Protein AF-A0A174CN27-F1 (afdb_monomer)

Radius of gyration: 24.83 Å; Cα contacts (8 Å, |Δi|>4): 325; chains: 1; bounding box: 71×38×61 Å

pLDDT: mean 74.27, std 15.86, range [42.56, 94.44]

Structure (mmCIF, N/CA/C/O backbone):
data_AF-A0A174CN27-F1
#
_entry.id   AF-A0A174CN27-F1
#
loop_
_atom_site.group_PDB
_atom_site.id
_atom_site.type_symbol
_atom_site.label_atom_id
_atom_site.label_alt_id
_atom_site.label_comp_id
_atom_site.label_asym_id
_atom_site.label_entity_id
_atom_site.label_seq_id
_atom_site.pdbx_PDB_ins_code
_atom_site.Cartn_x
_atom_site.Cartn_y
_atom_site.Cartn_z
_atom_site.occupancy
_atom_site.B_iso_or_equiv
_atom_site.auth_seq_id
_atom_site.auth_comp_id
_atom_site.auth_asym_id
_atom_site.auth_atom_id
_atom_site.pdbx_PDB_model_num
ATOM 1 N N . MET A 1 1 ? -42.707 18.813 25.026 1.00 42.56 1 MET A N 1
ATOM 2 C CA . MET A 1 1 ? -42.650 17.541 25.775 1.00 42.56 1 MET A CA 1
ATOM 3 C C . MET A 1 1 ? -41.688 16.622 25.043 1.00 42.56 1 MET A C 1
ATOM 5 O O . MET A 1 1 ? -41.991 16.241 23.921 1.00 42.56 1 MET A O 1
ATOM 9 N N . LEU A 1 2 ? -40.521 16.342 25.626 1.00 47.50 2 LEU A N 1
ATOM 10 C CA . LEU A 1 2 ? -39.618 15.300 25.133 1.00 47.50 2 LEU A CA 1
ATOM 11 C C . LEU A 1 2 ? -39.958 14.030 25.924 1.00 47.50 2 LEU A C 1
ATOM 13 O O . LEU A 1 2 ? -39.766 14.008 27.138 1.00 47.50 2 LEU A O 1
ATOM 17 N N . LEU A 1 3 ? -40.548 13.025 25.275 1.00 43.88 3 LEU A N 1
ATOM 18 C CA . LEU A 1 3 ? -40.867 11.748 25.913 1.00 43.88 3 LEU A CA 1
ATOM 19 C C . LEU A 1 3 ? -39.730 10.769 25.617 1.00 43.88 3 LEU A C 1
ATOM 21 O O . LEU A 1 3 ? -39.683 10.168 24.547 1.00 43.88 3 LEU A O 1
ATOM 25 N N . CYS A 1 4 ? -38.793 10.645 26.553 1.00 50.88 4 CYS A N 1
ATOM 26 C CA . CYS A 1 4 ? -37.708 9.675 26.465 1.00 50.88 4 CYS A CA 1
ATOM 27 C C . CYS A 1 4 ? -38.145 8.376 27.146 1.00 50.88 4 CYS A C 1
ATOM 29 O O . CYS A 1 4 ? -38.341 8.337 28.359 1.00 50.88 4 CYS A O 1
ATOM 31 N N . TYR A 1 5 ? -38.294 7.315 26.361 1.00 45.75 5 TYR A N 1
ATOM 32 C CA . TYR A 1 5 ? -38.517 5.960 26.853 1.00 45.75 5 TYR A CA 1
ATOM 33 C C . TYR A 1 5 ? -37.155 5.283 27.051 1.00 45.75 5 TYR A C 1
ATOM 35 O O . TYR A 1 5 ? -36.390 5.126 26.099 1.00 45.75 5 TYR A O 1
ATOM 43 N N . SER A 1 6 ? -36.834 4.891 28.287 1.00 48.97 6 SER A N 1
ATOM 44 C CA . SER A 1 6 ? -35.788 3.902 28.526 1.00 48.97 6 SER A CA 1
ATOM 45 C C . SER A 1 6 ? -36.385 2.521 28.270 1.00 48.97 6 SER A C 1
ATOM 47 O O . SER A 1 6 ? -37.193 2.002 29.038 1.00 48.97 6 SER A O 1
ATOM 49 N N . ALA A 1 7 ? -35.990 1.906 27.161 1.00 50.19 7 ALA A N 1
ATOM 50 C CA . ALA A 1 7 ? -36.188 0.480 26.979 1.00 50.19 7 ALA A CA 1
ATOM 51 C C . ALA A 1 7 ? -35.340 -0.262 28.018 1.00 50.19 7 ALA A C 1
ATOM 53 O O . ALA A 1 7 ? -34.117 -0.342 27.873 1.00 50.19 7 ALA A O 1
ATOM 54 N N . ALA A 1 8 ?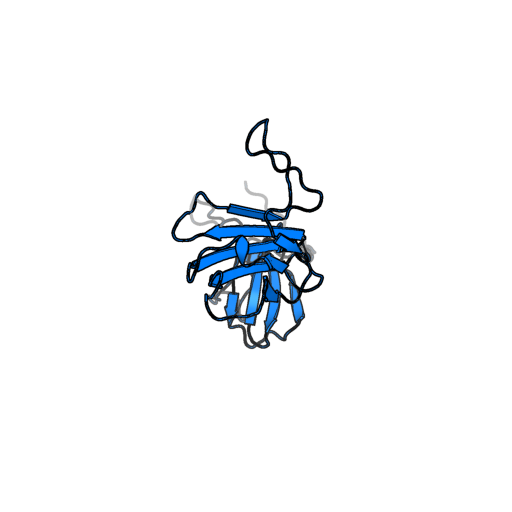 -35.961 -0.822 29.058 1.00 47.31 8 ALA A N 1
ATOM 55 C CA . ALA A 1 8 ? -35.317 -1.858 29.853 1.00 47.31 8 ALA A CA 1
ATOM 56 C C . ALA A 1 8 ? -35.022 -3.042 28.913 1.00 47.31 8 ALA A C 1
ATOM 58 O O . ALA A 1 8 ? -35.931 -3.775 28.537 1.00 47.31 8 ALA A O 1
ATOM 59 N N . GLY A 1 9 ? -33.769 -3.163 28.462 1.00 52.31 9 GLY A N 1
ATOM 60 C CA . GLY A 1 9 ? -33.333 -4.220 27.542 1.00 52.31 9 GLY A CA 1
ATOM 61 C C . GLY A 1 9 ? -32.547 -3.774 26.305 1.00 52.31 9 GLY A C 1
ATOM 62 O O . GLY A 1 9 ? -32.147 -4.634 25.529 1.00 52.31 9 GLY A O 1
ATOM 63 N N . ASN A 1 10 ? -32.265 -2.481 26.100 1.00 51.59 10 ASN A N 1
ATOM 64 C CA . ASN A 1 10 ? -31.472 -2.050 24.938 1.00 51.59 10 ASN A CA 1
ATOM 65 C C . ASN A 1 10 ? -29.950 -2.089 25.189 1.00 51.59 10 ASN A C 1
ATOM 67 O O . ASN A 1 10 ? -29.245 -1.107 24.977 1.00 51.59 10 ASN A O 1
ATOM 71 N N . SER A 1 11 ? -29.437 -3.220 25.677 1.00 49.78 11 SER A N 1
ATOM 72 C CA . SER A 1 11 ? -27.999 -3.475 25.875 1.00 49.78 11 SER A CA 1
ATOM 73 C C . SER A 1 11 ? -27.291 -3.984 24.606 1.00 49.78 11 SER A C 1
ATOM 75 O O . SER A 1 11 ? -26.123 -4.359 24.666 1.00 49.78 11 SER A O 1
ATOM 77 N N . GLY A 1 12 ? -27.988 -4.014 23.462 1.00 49.31 12 GLY A N 1
ATOM 78 C CA . GLY A 1 12 ? -27.525 -4.672 22.234 1.00 49.31 12 GLY A CA 1
ATOM 79 C C . GLY A 1 12 ? -26.946 -3.771 21.136 1.00 49.31 12 GLY A C 1
ATOM 80 O O . GLY A 1 12 ? -26.386 -4.303 20.183 1.00 49.31 12 GLY A O 1
ATOM 81 N N . TYR A 1 13 ? -27.043 -2.439 21.233 1.00 46.59 13 TYR A N 1
ATOM 82 C CA . TYR A 1 13 ? -26.505 -1.535 20.206 1.00 46.59 13 TYR A CA 1
ATOM 83 C C . TYR A 1 13 ? -25.390 -0.665 20.785 1.00 46.59 13 TYR A C 1
ATOM 85 O O . TYR A 1 13 ? -25.601 0.121 21.704 1.00 46.59 13 TYR A O 1
ATOM 93 N N . GLY A 1 14 ? -24.185 -0.843 20.243 1.00 45.03 14 GLY A N 1
ATOM 94 C CA . GLY A 1 14 ? -22.902 -0.374 20.772 1.00 45.03 14 GLY A CA 1
ATOM 95 C C . GLY A 1 14 ? -22.643 1.135 20.795 1.00 45.03 14 GLY A C 1
ATOM 96 O O . GLY A 1 14 ? -21.480 1.516 20.737 1.00 45.03 14 GLY A O 1
ATOM 97 N N . THR A 1 15 ? -23.664 1.986 20.911 1.00 48.84 15 THR A N 1
ATOM 98 C CA . THR A 1 15 ? -23.511 3.411 21.256 1.00 48.84 15 THR A CA 1
ATOM 99 C C . THR A 1 15 ? -24.819 3.963 21.830 1.00 48.84 15 THR A C 1
ATOM 101 O O . THR A 1 15 ? -25.761 4.229 21.086 1.00 48.84 15 THR A O 1
ATOM 104 N N . SER A 1 16 ? -24.867 4.186 23.144 1.00 49.00 16 SER A N 1
ATOM 105 C CA . SER A 1 16 ? -25.891 5.019 23.787 1.00 49.00 16 SER A CA 1
ATOM 106 C C . SER A 1 16 ? -25.393 6.465 23.841 1.00 49.00 16 SER A C 1
ATOM 108 O O . SER A 1 16 ? -24.327 6.717 24.399 1.00 49.00 16 SER A O 1
ATOM 110 N N . THR A 1 17 ? -26.150 7.421 23.297 1.00 48.44 17 THR A N 1
ATOM 111 C CA . THR A 1 17 ? -25.836 8.856 23.415 1.00 48.44 17 THR A CA 1
ATOM 112 C C . THR A 1 17 ? -26.650 9.460 24.553 1.00 48.44 17 THR A C 1
ATOM 114 O O . THR A 1 17 ? -27.879 9.483 24.504 1.00 48.44 17 THR A O 1
ATOM 117 N N . ILE A 1 18 ? -25.969 9.957 25.586 1.00 53.81 18 ILE A N 1
ATOM 118 C CA . ILE A 1 18 ? -26.602 10.700 26.679 1.00 53.81 18 ILE A CA 1
ATOM 119 C C . ILE A 1 18 ? -26.835 12.131 26.193 1.00 53.81 18 ILE A C 1
ATOM 121 O O . ILE A 1 18 ? -25.890 12.851 25.877 1.00 53.81 18 ILE A O 1
ATOM 125 N N . LEU A 1 19 ? -28.101 12.533 26.114 1.00 53.16 19 LEU A N 1
ATOM 126 C CA . LEU A 1 19 ? -28.491 13.911 25.842 1.00 53.16 19 LEU A CA 1
ATOM 127 C C . LEU A 1 19 ? -28.581 14.655 27.174 1.00 53.16 19 LEU A C 1
ATOM 129 O O . LEU A 1 19 ? -29.434 14.339 28.003 1.00 53.16 19 LEU A O 1
ATOM 133 N N . THR A 1 20 ? -27.720 15.649 27.376 1.00 53.09 20 THR A N 1
ATOM 134 C CA . THR A 1 20 ? -27.768 16.498 28.570 1.00 53.09 20 THR A CA 1
ATOM 135 C C . THR A 1 20 ? -28.548 17.769 28.246 1.00 53.09 20 THR A C 1
ATOM 137 O O . THR A 1 20 ? -28.168 18.534 27.359 1.00 53.09 20 THR A O 1
ATOM 140 N N . ALA A 1 21 ? -29.649 18.000 28.960 1.00 59.31 21 ALA A N 1
ATOM 141 C CA . ALA A 1 21 ? -30.378 19.263 28.904 1.00 59.31 21 ALA A CA 1
ATOM 142 C C . ALA A 1 21 ? -29.752 20.262 29.891 1.00 59.31 21 ALA A C 1
ATOM 144 O O . ALA A 1 21 ? -29.570 19.936 31.064 1.00 59.31 21 ALA A O 1
ATOM 145 N N . SER A 1 22 ? -29.436 21.473 29.426 1.00 51.78 22 SER A N 1
ATOM 146 C CA . SER A 1 22 ? -28.975 22.578 30.276 1.00 51.78 22 SER A CA 1
ATOM 147 C C . SER A 1 22 ? -29.750 23.846 29.923 1.00 51.78 22 SER A C 1
ATOM 149 O O . SER A 1 22 ? -29.636 24.379 28.817 1.00 51.78 22 SER A O 1
ATOM 151 N N . GLY A 1 23 ? -30.595 24.311 30.846 1.00 66.56 23 GLY A N 1
ATOM 152 C CA . GLY A 1 23 ? -31.528 25.411 30.589 1.00 66.56 23 GLY A CA 1
ATOM 153 C C . GLY A 1 23 ? -32.485 25.098 29.431 1.00 66.56 23 GLY A C 1
ATOM 154 O O . GLY A 1 23 ? -33.109 24.040 29.405 1.00 66.56 23 GLY A O 1
ATOM 155 N N . ASN A 1 24 ? -32.578 26.009 28.457 1.00 66.00 24 ASN A N 1
ATOM 156 C CA . ASN A 1 24 ? -33.442 25.869 27.275 1.00 66.00 24 ASN A CA 1
ATOM 157 C C . ASN A 1 24 ? -32.730 25.222 26.066 1.00 66.00 24 ASN A C 1
ATOM 159 O O . ASN A 1 24 ? -33.237 25.301 24.948 1.00 66.00 24 ASN A O 1
ATOM 163 N N . GLN A 1 25 ? -31.548 24.625 26.255 1.00 47.84 25 GLN A N 1
ATOM 164 C CA . GLN A 1 25 ? -30.756 24.012 25.185 1.00 47.84 25 GLN A CA 1
ATOM 165 C C . GLN A 1 25 ? -30.569 22.507 25.418 1.00 47.84 25 GLN A C 1
ATOM 167 O O . GLN A 1 25 ? -30.320 22.052 26.536 1.00 47.84 25 GLN A O 1
ATOM 172 N N . ILE A 1 26 ? -30.657 21.734 24.333 1.00 62.69 26 ILE A N 1
ATOM 173 C CA . ILE A 1 26 ? -30.230 20.332 24.280 1.00 62.69 26 ILE A CA 1
ATOM 174 C C . ILE A 1 26 ? -28.910 20.317 23.509 1.00 62.69 26 ILE A C 1
ATOM 176 O O . ILE A 1 26 ? -28.899 20.580 22.308 1.00 62.69 26 ILE A O 1
ATOM 180 N N . ALA A 1 27 ? -27.805 20.025 24.193 1.00 53.62 27 ALA A N 1
ATOM 181 C CA . ALA A 1 27 ? -26.503 19.842 23.561 1.00 53.62 27 ALA A CA 1
ATOM 182 C C . ALA A 1 27 ? -26.220 18.338 23.446 1.00 53.62 27 ALA A C 1
ATOM 184 O O . ALA A 1 27 ? -25.847 17.683 24.418 1.00 53.62 27 ALA A O 1
ATOM 185 N N . GLY A 1 28 ? -26.443 17.778 22.257 1.00 47.78 28 GLY A N 1
ATOM 186 C CA . GLY A 1 28 ? -25.972 16.443 21.893 1.00 47.78 28 GLY A CA 1
ATOM 187 C C . GLY A 1 28 ? -24.624 16.571 21.195 1.00 47.78 28 GLY A C 1
ATOM 188 O O . GLY A 1 28 ? -24.554 17.162 20.121 1.00 47.78 28 GLY A O 1
ATOM 189 N N . SER A 1 29 ? -23.557 16.055 21.807 1.00 47.19 29 SER A N 1
ATOM 190 C CA . SER A 1 29 ? -22.257 15.971 21.137 1.00 47.19 29 SER A CA 1
ATOM 191 C C . SER A 1 29 ? -22.316 14.917 20.026 1.00 47.19 29 SER A C 1
ATOM 193 O O . SER A 1 29 ? -22.931 13.863 20.174 1.00 47.19 29 SER A O 1
ATOM 195 N N . PHE A 1 30 ? -21.724 15.283 18.900 1.00 47.41 30 PHE A N 1
ATOM 196 C CA . PHE A 1 30 ? -21.968 14.840 17.533 1.00 47.41 30 PHE A CA 1
ATOM 197 C C . PHE A 1 30 ? -21.539 13.396 17.220 1.00 47.41 30 PHE A C 1
ATOM 199 O O . PHE A 1 30 ? -20.895 12.731 18.028 1.00 47.41 30 PHE A O 1
ATOM 206 N N . ILE A 1 31 ? -21.914 12.943 16.013 1.00 51.19 31 ILE A N 1
ATOM 207 C CA . ILE A 1 31 ? -21.518 11.695 15.334 1.00 51.19 31 ILE A CA 1
ATOM 208 C C . ILE A 1 31 ? -20.138 11.226 15.816 1.00 51.19 31 ILE A C 1
ATOM 210 O O . ILE A 1 31 ? -19.125 11.872 15.549 1.00 51.19 31 ILE A O 1
ATOM 214 N N . ASN A 1 32 ? -20.104 10.111 16.547 1.00 54.94 32 ASN A N 1
ATOM 215 C CA . ASN A 1 32 ? -18.862 9.554 17.059 1.00 54.94 32 ASN A CA 1
ATOM 216 C C . ASN A 1 32 ? -18.042 8.956 15.901 1.00 54.94 32 ASN A C 1
ATOM 218 O O . ASN A 1 32 ? -18.242 7.802 15.522 1.00 54.94 32 ASN A O 1
ATOM 222 N N . GLY A 1 33 ? -17.104 9.739 15.363 1.00 54.22 33 GLY A N 1
ATOM 223 C CA . GLY A 1 33 ? -16.146 9.306 14.340 1.00 54.22 33 GLY A CA 1
ATOM 224 C C . GLY A 1 33 ? -15.138 8.254 14.820 1.00 54.22 33 GLY A C 1
ATOM 225 O O . GLY A 1 33 ? -14.290 7.836 14.039 1.00 54.22 33 GLY A O 1
ATOM 226 N N . SER A 1 34 ? -15.212 7.773 16.073 1.00 61.41 34 SER A N 1
ATOM 227 C CA . SER A 1 34 ? -14.333 6.695 16.560 1.00 61.41 34 SER A CA 1
ATOM 228 C C . SER A 1 34 ? -14.479 5.400 15.760 1.00 61.41 34 SER A C 1
ATOM 230 O O . SER A 1 34 ? -13.574 4.574 15.756 1.00 61.41 34 SER A O 1
ATOM 232 N N . GLN A 1 35 ? -15.620 5.208 15.093 1.00 67.38 35 GLN A N 1
ATOM 233 C CA . GLN A 1 35 ? -15.858 4.081 14.192 1.00 67.38 35 GLN A CA 1
ATOM 234 C C . GLN A 1 35 ? -14.965 4.114 12.940 1.00 67.38 35 GLN A C 1
ATOM 236 O O . GLN A 1 35 ? -14.742 3.069 12.327 1.00 67.38 35 GLN A O 1
ATOM 241 N N . ASP A 1 36 ? -14.400 5.277 12.612 1.00 81.44 36 ASP A N 1
ATOM 242 C CA . ASP A 1 36 ? -13.523 5.501 11.462 1.00 81.44 36 ASP A CA 1
ATOM 243 C C . ASP A 1 36 ? -12.036 5.530 11.849 1.00 81.44 36 ASP A C 1
ATOM 245 O O . ASP A 1 36 ? -11.200 5.953 11.056 1.00 81.44 36 ASP A O 1
ATOM 249 N N . ALA A 1 37 ? -11.681 5.071 13.054 1.00 86.12 37 ALA A N 1
ATOM 250 C CA . ALA A 1 37 ? -10.297 5.034 13.517 1.00 86.12 37 ALA A CA 1
ATOM 251 C C . ALA A 1 37 ? -9.956 3.742 14.278 1.00 86.12 37 ALA A C 1
ATOM 253 O O . ALA A 1 37 ? -10.838 2.999 14.720 1.00 86.12 37 ALA A O 1
ATOM 254 N N . ILE A 1 38 ? -8.656 3.480 14.439 1.00 89.31 38 ILE A N 1
ATOM 255 C CA . ILE A 1 38 ? -8.113 2.448 15.334 1.00 89.31 38 ILE A CA 1
ATOM 256 C C . ILE A 1 38 ? -7.439 3.138 16.517 1.00 89.31 38 ILE A C 1
ATOM 258 O O . ILE A 1 38 ? -6.605 4.022 16.331 1.00 89.31 38 ILE A O 1
ATOM 262 N N . ALA A 1 39 ? -7.791 2.727 17.734 1.00 89.56 39 ALA A N 1
ATOM 263 C CA . ALA A 1 39 ? -7.118 3.180 18.945 1.00 89.56 39 ALA A CA 1
ATOM 264 C C . ALA A 1 39 ? -5.704 2.592 19.036 1.00 89.56 39 ALA A C 1
ATOM 266 O O . ALA A 1 39 ? -5.517 1.390 18.862 1.00 89.56 39 ALA A O 1
ATOM 267 N N . LEU A 1 40 ? -4.714 3.431 19.348 1.00 89.81 40 LEU A N 1
ATOM 268 C CA . LEU A 1 40 ? -3.313 3.005 19.469 1.00 89.81 40 LEU A CA 1
ATOM 269 C C . LEU A 1 40 ? -2.966 2.445 20.848 1.00 89.81 40 LEU A C 1
ATOM 271 O O . LEU A 1 40 ? -1.904 1.857 21.028 1.00 89.81 40 LEU A O 1
ATOM 275 N N . LYS A 1 41 ? -3.859 2.625 21.818 1.00 85.31 41 LYS A N 1
ATOM 276 C CA . LYS A 1 41 ? -3.735 2.127 23.185 1.00 85.31 41 LYS A CA 1
ATOM 277 C C . LYS A 1 41 ? -5.114 1.911 23.784 1.00 85.31 41 LYS A C 1
ATOM 279 O O . LYS A 1 41 ? -6.087 2.548 23.378 1.00 85.31 41 LYS A O 1
ATOM 284 N N . SER A 1 42 ? -5.183 1.037 24.780 1.00 82.44 42 SER A N 1
ATOM 285 C CA . SER A 1 42 ? -6.355 0.944 25.644 1.00 82.44 42 SER A CA 1
ATOM 286 C C . SER A 1 42 ? -6.558 2.256 26.404 1.00 82.44 42 SER A C 1
ATOM 288 O O . SER A 1 42 ? -5.588 2.905 26.798 1.00 82.44 42 SER A O 1
ATOM 290 N N . GLY A 1 43 ? -7.810 2.607 26.671 1.00 76.62 43 GLY A N 1
ATOM 291 C CA . GLY A 1 43 ? -8.156 3.728 27.536 1.00 76.62 43 GLY A CA 1
ATOM 292 C C . GLY A 1 43 ? -9.441 3.462 28.301 1.00 76.62 43 GLY A C 1
ATOM 293 O O . GLY A 1 43 ? -10.226 2.583 27.940 1.00 76.62 43 GLY A O 1
ATOM 294 N N . THR A 1 44 ? -9.643 4.219 29.372 1.00 71.94 44 THR A N 1
ATOM 295 C CA . THR A 1 44 ? -10.889 4.227 30.142 1.00 71.94 44 THR A CA 1
ATOM 296 C C . THR A 1 44 ? -11.777 5.402 29.726 1.00 71.94 44 THR A C 1
ATOM 298 O O . THR A 1 44 ? -11.353 6.315 29.017 1.00 71.94 44 THR A O 1
ATOM 301 N N . ALA A 1 45 ? -13.049 5.377 30.127 1.00 69.12 45 ALA A N 1
ATOM 302 C CA . ALA A 1 45 ? -13.989 6.439 29.782 1.00 69.12 45 ALA A CA 1
ATOM 303 C C . ALA A 1 45 ? -13.488 7.814 30.264 1.00 69.12 45 ALA A C 1
ATOM 305 O O . ALA A 1 45 ? -13.086 7.969 31.415 1.00 69.12 45 ALA A O 1
ATOM 306 N N . GLY A 1 46 ? -13.525 8.809 29.373 1.00 69.81 46 GLY A N 1
ATOM 307 C CA . GLY A 1 46 ? -13.024 10.162 29.641 1.00 69.81 46 GLY A CA 1
ATOM 308 C C . GLY A 1 46 ? -11.516 10.338 29.439 1.00 69.81 46 GLY A C 1
ATOM 309 O O . GLY A 1 46 ? -11.029 11.464 29.510 1.00 69.81 46 GLY A O 1
ATOM 310 N N . GLN A 1 47 ? -10.779 9.263 29.149 1.00 68.00 47 GLN A N 1
ATOM 311 C CA . GLN A 1 47 ? -9.365 9.343 28.814 1.00 68.00 47 GLN A CA 1
ATOM 312 C C . GLN A 1 47 ? -9.178 9.692 27.336 1.00 68.00 47 GLN A C 1
ATOM 314 O O . GLN A 1 47 ? -9.706 9.022 26.448 1.00 68.00 47 GLN A O 1
ATOM 319 N N . SER A 1 48 ? -8.358 10.706 27.068 1.00 77.75 48 SER A N 1
ATOM 320 C CA . SER A 1 48 ? -7.868 10.962 25.717 1.00 77.75 48 SER A CA 1
ATOM 321 C C . SER A 1 48 ? -6.949 9.825 25.279 1.00 77.75 48 SER A C 1
ATOM 323 O O . SER A 1 48 ? -5.929 9.553 25.918 1.00 77.75 48 SER A O 1
ATOM 325 N N . ILE A 1 49 ? -7.298 9.179 24.172 1.00 81.12 49 ILE A N 1
ATOM 326 C CA . ILE A 1 49 ? -6.469 8.168 23.519 1.00 81.12 49 ILE A CA 1
ATOM 327 C C . ILE A 1 49 ? -6.109 8.627 22.114 1.00 81.12 49 ILE A C 1
ATOM 329 O O . ILE A 1 49 ? -6.891 9.295 21.440 1.00 81.12 49 ILE A O 1
ATOM 333 N N . GLU A 1 50 ? -4.911 8.259 21.679 1.00 87.62 50 GLU A N 1
ATOM 334 C CA . GLU A 1 50 ? -4.494 8.479 20.301 1.00 87.62 50 GLU A CA 1
ATOM 335 C C . GLU A 1 50 ? -5.156 7.443 19.404 1.00 87.62 50 GLU A C 1
ATOM 337 O O . GLU A 1 50 ? -5.279 6.264 19.758 1.00 87.62 50 GLU A O 1
ATOM 342 N N . VAL A 1 51 ? -5.579 7.905 18.235 1.00 89.19 51 VAL A N 1
ATOM 343 C CA . VAL A 1 51 ? -6.227 7.088 17.220 1.00 89.19 51 VAL A CA 1
ATOM 344 C C . VAL A 1 51 ? -5.576 7.348 15.868 1.00 89.19 51 VAL A C 1
ATOM 346 O O . VAL A 1 51 ? -5.024 8.423 15.633 1.00 89.19 51 VAL A O 1
ATOM 349 N N . ILE A 1 52 ? -5.670 6.378 14.968 1.00 89.31 52 ILE A N 1
ATOM 350 C CA . ILE A 1 52 ? -5.210 6.496 13.585 1.00 89.31 52 ILE A CA 1
ATOM 351 C C . ILE A 1 52 ? -6.365 6.252 12.611 1.00 89.31 52 ILE A C 1
ATOM 353 O O . ILE A 1 52 ? -7.132 5.301 12.762 1.00 89.31 52 ILE A O 1
ATOM 357 N N . TYR A 1 53 ? -6.462 7.115 11.600 1.00 85.62 53 TYR A N 1
ATOM 358 C CA . TYR A 1 53 ? -7.464 7.039 10.529 1.00 85.62 53 TYR A CA 1
ATOM 359 C C . TYR A 1 53 ? -6.876 6.477 9.222 1.00 85.62 53 TYR A C 1
ATOM 361 O O . TYR A 1 53 ? -7.583 5.868 8.426 1.00 85.62 53 TYR A O 1
ATOM 369 N N . SER A 1 54 ? -5.581 6.698 8.975 1.00 87.56 54 SER A N 1
ATOM 370 C CA . SER A 1 54 ? -4.846 6.207 7.805 1.00 87.56 54 SER A CA 1
ATOM 371 C C . SER A 1 54 ? -3.337 6.377 8.021 1.00 87.56 54 SER A C 1
ATOM 373 O O . SER A 1 54 ? -2.927 7.269 8.765 1.00 87.56 54 SER A O 1
ATOM 375 N N . GLY A 1 55 ? -2.518 5.569 7.347 1.00 87.06 55 GLY A N 1
ATOM 376 C CA . GLY A 1 55 ? -1.055 5.665 7.363 1.00 87.06 55 GLY A CA 1
ATOM 377 C C . GLY A 1 55 ? -0.382 4.614 8.244 1.00 87.06 55 GLY A C 1
ATOM 378 O O . GLY A 1 55 ? -1.008 3.631 8.628 1.00 87.06 55 GLY A O 1
ATOM 379 N N . THR A 1 56 ? 0.902 4.812 8.541 1.00 90.44 56 THR A N 1
ATOM 380 C CA . THR A 1 56 ? 1.731 3.864 9.303 1.00 90.44 56 THR A CA 1
ATOM 381 C C . THR A 1 56 ? 2.135 4.466 10.644 1.00 90.44 56 THR A C 1
ATOM 383 O O . THR A 1 56 ? 2.537 5.627 10.700 1.00 90.44 56 THR A O 1
ATOM 386 N N . VAL A 1 57 ? 2.049 3.682 11.719 1.00 94.06 57 VAL A N 1
ATOM 387 C CA . VAL A 1 57 ? 2.350 4.120 13.088 1.00 94.06 57 VAL A CA 1
ATOM 388 C C . VAL A 1 57 ? 2.941 2.987 13.926 1.00 94.06 57 VAL A C 1
ATOM 390 O O . VAL A 1 57 ? 2.652 1.813 13.695 1.00 94.06 57 VAL A O 1
ATOM 393 N N . ALA A 1 58 ? 3.766 3.345 14.910 1.00 94.44 58 ALA A N 1
ATOM 394 C CA . ALA A 1 58 ? 4.239 2.406 15.918 1.00 94.44 58 ALA A CA 1
ATOM 395 C C . ALA A 1 58 ? 3.078 1.962 16.824 1.00 94.44 58 ALA A C 1
ATOM 397 O O . ALA A 1 58 ? 2.288 2.782 17.297 1.00 94.44 58 ALA A O 1
ATOM 398 N N . ALA A 1 59 ? 2.971 0.658 17.046 1.00 94.12 59 ALA A N 1
ATOM 399 C CA . ALA A 1 59 ? 1.940 0.027 17.850 1.00 94.12 59 ALA A CA 1
ATOM 400 C C . ALA A 1 59 ? 2.485 -1.290 18.421 1.00 94.12 59 ALA A C 1
ATOM 402 O O . ALA A 1 59 ? 2.287 -2.352 17.839 1.00 94.12 59 ALA A O 1
ATOM 403 N N . ASP A 1 60 ? 3.162 -1.226 19.569 1.00 94.44 60 ASP A N 1
ATOM 404 C CA . ASP A 1 60 ? 3.885 -2.359 20.185 1.00 94.44 60 ASP A CA 1
ATOM 405 C C . ASP A 1 60 ? 3.011 -3.592 20.476 1.00 94.44 60 ASP A C 1
ATOM 407 O O . ASP A 1 60 ? 3.511 -4.702 20.637 1.00 94.44 60 ASP A O 1
ATOM 411 N N . TRP A 1 61 ? 1.691 -3.408 20.537 1.00 93.00 61 TRP A N 1
ATOM 412 C CA . TRP A 1 61 ? 0.709 -4.475 20.725 1.00 93.00 61 TRP A CA 1
ATOM 413 C C . TRP A 1 61 ? 0.370 -5.239 19.433 1.00 93.00 61 TRP A C 1
ATOM 415 O O . TRP A 1 61 ? -0.373 -6.220 19.489 1.00 93.00 61 TRP A O 1
ATOM 425 N N . VAL A 1 62 ? 0.874 -4.794 18.277 1.00 93.94 62 VAL A N 1
ATOM 426 C CA . VAL A 1 62 ? 0.609 -5.387 16.962 1.00 93.94 62 VAL A CA 1
ATOM 427 C C . VAL A 1 62 ? 1.693 -6.390 16.592 1.00 93.94 62 VAL A C 1
ATOM 429 O O . VAL A 1 62 ? 2.888 -6.105 16.650 1.00 93.94 62 VAL A O 1
ATOM 432 N N . THR A 1 63 ? 1.260 -7.564 16.147 1.00 94.38 63 THR A N 1
ATOM 433 C CA . THR A 1 63 ? 2.133 -8.605 15.589 1.00 94.38 63 THR A CA 1
ATOM 434 C C . THR A 1 63 ? 2.121 -8.574 14.060 1.00 94.38 63 THR A C 1
ATOM 436 O O . THR A 1 63 ? 1.147 -8.138 13.443 1.00 94.38 63 THR A O 1
ATOM 439 N N . GLU A 1 64 ? 3.209 -9.022 13.430 1.00 89.38 64 GLU A N 1
ATOM 440 C CA . GLU A 1 64 ? 3.284 -9.118 11.968 1.00 89.38 64 GLU A CA 1
ATOM 441 C C . GLU A 1 64 ? 2.185 -10.049 11.423 1.00 89.38 64 GLU A C 1
ATOM 443 O O . GLU A 1 64 ? 1.930 -11.125 11.964 1.00 89.38 64 GLU A O 1
ATOM 448 N N . GLY A 1 65 ? 1.496 -9.613 10.368 1.00 82.06 65 GLY A N 1
ATOM 449 C CA . GLY A 1 65 ? 0.367 -10.317 9.759 1.00 82.06 65 GLY A CA 1
ATOM 450 C C . GLY A 1 65 ? -0.977 -10.146 10.480 1.00 82.06 65 GLY A C 1
ATOM 451 O O . GLY A 1 65 ? -2.003 -10.576 9.951 1.00 82.06 65 GLY A O 1
ATOM 452 N N . GLN A 1 66 ? -1.020 -9.500 11.651 1.00 90.44 66 GLN A N 1
ATOM 453 C CA . GLN A 1 66 ? -2.267 -9.280 12.387 1.00 90.44 66 GLN A CA 1
ATOM 454 C C . GLN A 1 66 ? -3.207 -8.341 11.628 1.00 90.44 66 GLN A C 1
ATOM 456 O O . GLN A 1 66 ? -2.824 -7.236 11.252 1.00 90.44 66 GLN A O 1
ATOM 461 N N . VAL A 1 67 ? -4.466 -8.749 11.461 1.00 89.81 67 VAL A N 1
ATOM 462 C CA . VAL A 1 67 ? -5.517 -7.913 10.865 1.00 89.81 67 VAL A CA 1
ATOM 463 C C . VAL A 1 67 ? -6.373 -7.300 11.969 1.00 89.81 67 VAL A C 1
ATOM 465 O O . VAL A 1 67 ? -6.881 -8.008 12.837 1.00 89.81 67 VAL A O 1
ATOM 468 N N . ILE A 1 68 ? -6.566 -5.983 11.916 1.00 88.44 68 ILE A N 1
ATOM 469 C CA . ILE A 1 68 ? -7.421 -5.223 12.835 1.00 88.44 68 ILE A CA 1
ATOM 470 C C . ILE A 1 68 ? -8.560 -4.605 12.033 1.00 88.44 68 ILE A C 1
ATOM 472 O O . ILE A 1 68 ? -8.342 -3.962 11.008 1.00 88.44 68 ILE A O 1
ATOM 476 N N . THR A 1 69 ? -9.794 -4.782 12.493 1.00 83.44 69 THR A N 1
ATOM 477 C CA . THR A 1 69 ? -10.977 -4.276 11.788 1.00 83.44 69 THR A CA 1
ATOM 478 C C . THR A 1 69 ? -11.740 -3.276 12.639 1.00 83.44 69 THR A C 1
ATOM 480 O O . THR A 1 69 ? -12.089 -3.580 13.777 1.00 83.44 69 THR A O 1
ATOM 483 N N . SER A 1 70 ? -12.057 -2.124 12.052 1.00 84.19 70 SER A N 1
ATOM 484 C CA . SER A 1 70 ? -13.030 -1.160 12.564 1.00 84.19 70 SER A CA 1
ATOM 485 C C . SER A 1 70 ? -14.143 -0.953 11.524 1.00 84.19 70 SER A C 1
ATOM 487 O O . SER A 1 70 ? -14.138 -1.565 10.449 1.00 84.19 70 SER A O 1
ATOM 489 N N . HIS A 1 71 ? -15.138 -0.125 11.836 1.00 81.25 71 HIS A N 1
ATOM 490 C CA . HIS A 1 71 ? -16.294 0.088 10.961 1.00 81.25 71 HIS A CA 1
ATOM 491 C C . HIS A 1 71 ? -15.960 0.890 9.700 1.00 81.25 71 HIS A C 1
ATOM 493 O O . HIS A 1 71 ? -16.525 0.577 8.650 1.00 81.25 71 HIS A O 1
ATOM 499 N N . GLY A 1 72 ? -15.062 1.874 9.790 1.00 81.81 72 GLY A N 1
ATOM 500 C CA . GLY A 1 72 ? -14.651 2.748 8.685 1.00 81.81 72 GLY A CA 1
ATOM 501 C C . GLY A 1 72 ? -13.202 2.584 8.233 1.00 81.81 72 GLY A C 1
ATOM 502 O O . GLY A 1 72 ? -12.842 3.069 7.160 1.00 81.81 72 GLY A O 1
ATOM 503 N N . VAL A 1 73 ? -12.385 1.849 8.991 1.00 86.88 73 VAL A N 1
ATOM 504 C CA . VAL A 1 73 ? -10.976 1.563 8.676 1.00 86.88 73 VAL A CA 1
ATOM 505 C C . VAL A 1 73 ? -10.625 0.101 8.927 1.00 86.88 73 VAL A C 1
ATOM 507 O O . VAL A 1 73 ? -11.282 -0.594 9.705 1.00 86.88 73 VAL A O 1
ATOM 510 N N . TYR A 1 74 ? -9.565 -0.372 8.284 1.00 89.25 74 TYR A N 1
ATOM 511 C CA . TYR A 1 74 ? -8.895 -1.614 8.654 1.00 89.25 74 TYR A CA 1
ATOM 512 C C . TYR A 1 74 ? -7.396 -1.362 8.780 1.00 89.25 74 TYR A C 1
ATOM 514 O O . TYR A 1 74 ? -6.856 -0.464 8.137 1.00 89.25 74 TYR A O 1
ATOM 522 N N . GLY A 1 75 ? -6.731 -2.155 9.608 1.00 89.31 75 GLY A N 1
ATOM 523 C CA . GLY A 1 75 ? -5.291 -2.112 9.775 1.00 89.31 75 GLY A CA 1
ATOM 524 C C . GLY A 1 75 ? -4.649 -3.482 9.619 1.00 89.31 75 GLY A C 1
ATOM 525 O O . GLY A 1 75 ? -5.300 -4.509 9.822 1.00 89.31 75 GLY A O 1
ATOM 526 N N . ALA A 1 76 ? -3.374 -3.484 9.250 1.00 90.56 76 ALA A N 1
ATOM 527 C CA . ALA A 1 76 ? -2.534 -4.668 9.175 1.00 90.56 76 ALA A CA 1
ATOM 528 C C . ALA A 1 76 ? -1.198 -4.418 9.881 1.00 90.56 76 ALA A C 1
ATOM 530 O O . ALA A 1 76 ? -0.584 -3.361 9.712 1.00 90.56 76 ALA A O 1
ATOM 531 N N . GLY A 1 77 ? -0.745 -5.407 10.647 1.00 90.38 77 GLY A N 1
ATOM 532 C CA . GLY A 1 77 ? 0.610 -5.458 11.177 1.00 90.38 77 GLY A CA 1
ATOM 533 C C . GLY A 1 77 ? 1.595 -5.771 10.060 1.00 90.38 77 GLY A C 1
ATOM 534 O O . GLY A 1 77 ? 1.745 -6.928 9.681 1.00 90.38 77 GLY A O 1
ATOM 535 N N . VAL A 1 78 ? 2.236 -4.749 9.498 1.00 83.81 78 VAL A N 1
ATOM 536 C CA . VAL A 1 78 ? 3.205 -4.918 8.394 1.00 83.81 78 VAL A CA 1
ATOM 537 C C . VAL A 1 78 ? 4.584 -5.354 8.888 1.00 83.81 78 VAL A C 1
ATOM 539 O O . VAL A 1 78 ? 5.378 -5.877 8.117 1.00 83.81 78 VAL A O 1
ATOM 542 N N . LEU A 1 79 ? 4.848 -5.137 10.175 1.00 87.19 79 LEU A N 1
ATOM 543 C CA . LEU A 1 79 ? 6.001 -5.603 10.934 1.00 87.19 79 LEU A CA 1
ATOM 544 C C . LEU A 1 79 ? 5.565 -5.681 12.405 1.00 87.19 79 LEU A C 1
ATOM 546 O O . LEU A 1 79 ? 4.647 -4.964 12.812 1.00 87.19 79 LEU A O 1
ATOM 550 N N . ALA A 1 80 ? 6.203 -6.525 13.217 1.00 91.06 80 ALA A N 1
ATOM 551 C CA . ALA A 1 80 ? 5.975 -6.514 14.661 1.00 91.06 80 ALA A CA 1
ATOM 552 C C . ALA A 1 80 ? 6.191 -5.097 15.230 1.00 91.06 80 ALA A C 1
ATOM 554 O O . ALA A 1 80 ? 7.218 -4.467 14.976 1.00 91.06 80 ALA A O 1
ATOM 555 N N . GLY A 1 81 ? 5.203 -4.583 15.963 1.00 93.06 81 GLY A N 1
ATOM 556 C CA . GLY A 1 81 ? 5.210 -3.218 16.486 1.00 93.06 81 GLY A CA 1
ATOM 557 C C . GLY A 1 81 ? 4.832 -2.127 15.476 1.00 93.06 81 GLY A C 1
ATOM 558 O O . GLY A 1 81 ? 4.902 -0.949 15.819 1.00 93.06 81 GLY A O 1
ATOM 559 N N . VAL A 1 82 ? 4.436 -2.463 14.241 1.00 93.69 82 VAL A N 1
ATOM 560 C CA . VAL A 1 82 ? 4.094 -1.480 13.198 1.00 93.69 82 VAL A CA 1
ATOM 561 C C . VAL A 1 82 ? 2.718 -1.764 12.610 1.00 93.69 82 VAL A C 1
ATOM 563 O O . VAL A 1 82 ? 2.494 -2.776 11.944 1.00 93.69 82 VAL A O 1
ATOM 566 N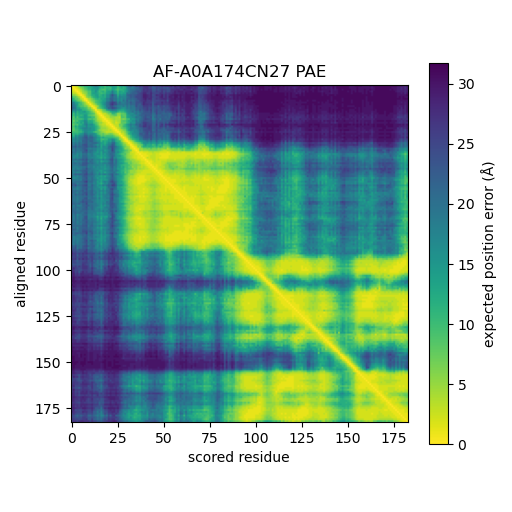 N . LEU A 1 83 ? 1.806 -0.813 12.799 1.00 93.25 83 LEU A N 1
ATOM 567 C CA . LEU A 1 83 ? 0.457 -0.846 12.257 1.00 93.25 83 LEU A CA 1
ATOM 568 C C . LEU A 1 83 ? 0.358 0.059 11.030 1.00 93.25 83 LEU A C 1
ATOM 570 O O . LEU A 1 83 ? 0.650 1.251 11.116 1.00 93.25 83 LEU A O 1
ATOM 574 N N . GLN A 1 84 ? -0.128 -0.480 9.916 1.00 91.56 84 GLN A N 1
ATOM 575 C CA . GLN A 1 84 ? -0.593 0.323 8.791 1.00 91.56 84 GLN A CA 1
ATOM 576 C C . GLN A 1 84 ? -2.119 0.302 8.732 1.00 91.56 84 GLN A C 1
ATOM 578 O O . GLN A 1 84 ? -2.719 -0.755 8.899 1.00 91.56 84 GLN A O 1
ATOM 583 N N . VAL A 1 85 ? -2.747 1.459 8.525 1.00 90.12 85 VAL A N 1
ATOM 584 C CA . VAL A 1 85 ? -4.202 1.650 8.531 1.00 90.12 85 VAL A CA 1
ATOM 585 C C . VAL A 1 85 ? -4.663 2.289 7.234 1.00 90.12 85 VAL A C 1
ATOM 587 O O . VAL A 1 85 ? -4.019 3.194 6.702 1.00 90.12 85 VAL A O 1
ATOM 590 N N . TRP A 1 86 ? -5.815 1.833 6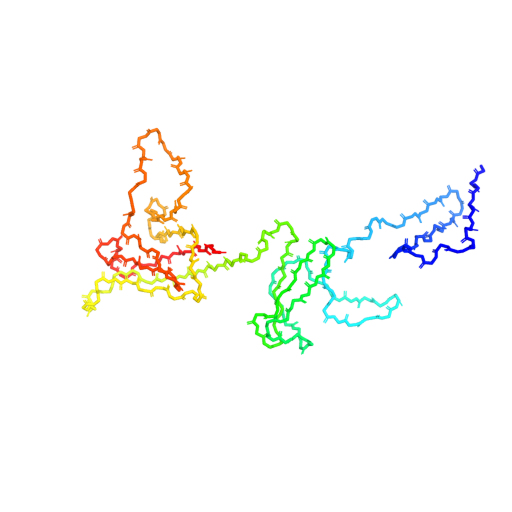.754 1.00 87.38 86 TRP A N 1
ATOM 591 C CA . TRP A 1 86 ? -6.475 2.334 5.560 1.00 87.38 86 TRP A CA 1
ATOM 592 C C . TRP A 1 86 ? -7.973 2.485 5.798 1.00 87.38 86 TRP A C 1
ATOM 594 O O . TRP A 1 86 ? -8.554 1.838 6.672 1.00 87.38 86 TRP A O 1
ATOM 604 N N . SER A 1 87 ? -8.626 3.281 4.953 1.00 83.62 87 SER A N 1
ATOM 605 C CA . SER A 1 87 ? -10.086 3.284 4.877 1.00 83.62 87 SER A CA 1
ATOM 606 C C . SER A 1 87 ? -10.610 1.883 4.546 1.00 83.62 87 SER A C 1
ATOM 608 O O . SER A 1 87 ? -10.047 1.182 3.709 1.00 83.62 87 SER A O 1
ATOM 610 N N . LYS A 1 88 ? -11.745 1.493 5.132 1.00 76.38 88 LYS A N 1
ATOM 611 C CA . LYS A 1 88 ? -12.486 0.266 4.793 1.00 76.38 88 LYS A CA 1
ATOM 612 C C . LYS A 1 88 ? -12.851 0.186 3.311 1.00 76.38 88 LYS A C 1
ATOM 614 O O . LYS A 1 88 ? -13.030 -0.914 2.795 1.00 76.38 88 LYS A O 1
ATOM 619 N N . TYR A 1 89 ? -12.997 1.335 2.655 1.00 71.69 89 TYR A N 1
ATOM 620 C CA . TYR A 1 89 ? -13.301 1.414 1.230 1.00 71.69 89 TYR A CA 1
ATOM 621 C C . TYR A 1 89 ? -12.062 1.263 0.347 1.00 71.69 89 TYR A C 1
ATOM 623 O O . TYR A 1 89 ? -12.212 1.121 -0.865 1.00 71.69 89 TYR A O 1
ATOM 631 N N . MET A 1 90 ? -10.852 1.259 0.922 1.00 69.06 90 MET A N 1
ATOM 632 C CA . MET A 1 90 ? -9.690 0.779 0.187 1.00 69.06 90 MET A CA 1
ATOM 633 C C . MET A 1 90 ? -9.913 -0.712 -0.089 1.00 69.06 90 MET A C 1
ATOM 635 O O . MET A 1 90 ? -10.208 -1.461 0.851 1.00 69.06 90 MET A O 1
ATOM 639 N N . PRO A 1 91 ? -9.861 -1.153 -1.356 1.00 60.81 91 PRO A N 1
ATOM 640 C CA . PRO A 1 91 ? -10.284 -2.502 -1.656 1.00 60.81 91 PRO A CA 1
ATOM 641 C C . PRO A 1 91 ? -9.327 -3.512 -0.993 1.00 60.81 91 PRO A C 1
ATOM 643 O O . PRO A 1 91 ? -8.105 -3.351 -0.970 1.00 60.81 91 PRO A O 1
ATOM 646 N N . ARG A 1 92 ? -9.922 -4.494 -0.307 1.00 60.38 92 ARG A N 1
ATOM 647 C CA . ARG A 1 92 ? -9.205 -5.404 0.594 1.00 60.38 92 ARG A CA 1
ATOM 648 C C . ARG A 1 92 ? -8.282 -6.329 -0.184 1.00 60.38 92 ARG A C 1
ATOM 650 O O . ARG A 1 92 ? -8.646 -6.824 -1.243 1.00 60.38 92 ARG A O 1
ATOM 657 N N . GLY A 1 93 ? -7.128 -6.624 0.409 1.00 65.38 93 GLY A N 1
ATOM 658 C CA . GLY A 1 93 ? -6.113 -7.468 -0.218 1.00 65.38 93 GLY A CA 1
ATOM 659 C C . GLY A 1 93 ? -5.235 -6.720 -1.214 1.00 65.38 93 GLY A C 1
ATOM 660 O O . GLY A 1 93 ? -4.323 -7.340 -1.752 1.00 65.38 93 GLY A O 1
ATOM 661 N N . HIS A 1 94 ? -5.458 -5.414 -1.407 1.00 69.62 94 HIS A N 1
ATOM 662 C CA . HIS A 1 94 ? -4.578 -4.616 -2.237 1.00 69.62 94 HIS A CA 1
ATOM 663 C C . HIS A 1 94 ? -3.383 -4.063 -1.477 1.00 69.62 94 HIS A C 1
ATOM 665 O O . HIS A 1 94 ? -3.493 -3.588 -0.343 1.00 69.62 94 HIS A O 1
ATOM 671 N N . LYS A 1 95 ? -2.234 -4.103 -2.138 1.00 76.81 95 LYS A N 1
ATOM 672 C CA . LYS A 1 95 ? -0.967 -3.551 -1.673 1.00 76.81 95 LYS A CA 1
ATOM 673 C C . LYS A 1 95 ? -0.632 -2.349 -2.539 1.00 76.81 95 LYS A C 1
ATOM 675 O O . LYS A 1 95 ? -0.738 -2.420 -3.757 1.00 76.81 95 LYS A O 1
ATOM 680 N N . MET A 1 96 ? -0.215 -1.253 -1.915 1.00 80.69 96 MET A N 1
ATOM 681 C CA . MET A 1 96 ? 0.324 -0.091 -2.617 1.00 80.69 96 MET A CA 1
ATOM 682 C C . MET A 1 96 ? 1.731 0.174 -2.102 1.00 80.69 96 MET A C 1
ATOM 684 O O . MET A 1 96 ? 1.929 0.311 -0.896 1.00 80.69 96 MET A O 1
ATOM 688 N N . VAL A 1 97 ? 2.692 0.273 -3.014 1.00 82.44 97 VAL A N 1
ATOM 689 C CA . VAL A 1 97 ? 4.072 0.647 -2.700 1.00 82.44 97 VAL A CA 1
ATOM 690 C C . VAL A 1 97 ? 4.474 1.809 -3.588 1.00 82.44 97 VAL A C 1
ATOM 692 O O . VAL A 1 97 ? 4.254 1.795 -4.798 1.00 82.44 97 VAL A O 1
ATOM 695 N N . THR A 1 98 ? 5.083 2.814 -2.973 1.00 88.69 98 THR A N 1
ATOM 696 C CA . THR A 1 98 ? 5.769 3.899 -3.670 1.00 88.69 98 THR A CA 1
ATOM 697 C C . THR A 1 98 ? 7.263 3.747 -3.470 1.00 88.69 98 THR A C 1
ATOM 699 O O . THR A 1 98 ? 7.694 3.371 -2.380 1.00 88.69 98 THR A O 1
ATOM 702 N N . GLY A 1 99 ? 8.064 4.112 -4.459 1.00 89.44 99 GLY A N 1
ATOM 703 C CA . GLY A 1 99 ? 9.508 4.127 -4.284 1.00 89.44 99 GLY A CA 1
ATOM 704 C C . GLY A 1 99 ? 10.223 4.934 -5.347 1.00 89.44 99 GLY A C 1
ATOM 705 O O . GLY A 1 99 ? 9.603 5.577 -6.197 1.00 89.44 99 GLY A O 1
ATOM 706 N N . ILE A 1 100 ? 11.548 4.912 -5.259 1.00 90.56 100 ILE A N 1
ATOM 707 C CA . ILE A 1 100 ? 12.448 5.578 -6.192 1.00 90.56 100 ILE A CA 1
ATOM 708 C C . ILE A 1 100 ? 13.494 4.561 -6.623 1.00 90.56 100 ILE A C 1
ATOM 710 O O . ILE A 1 100 ? 14.040 3.849 -5.782 1.00 90.56 100 ILE A O 1
ATOM 714 N N . PHE A 1 101 ? 13.799 4.516 -7.914 1.00 89.25 101 PHE A N 1
ATOM 715 C CA . PHE A 1 101 ? 14.970 3.809 -8.421 1.00 89.25 101 PHE A CA 1
ATOM 716 C C . PHE A 1 101 ? 15.800 4.735 -9.311 1.00 89.25 101 PHE A C 1
ATOM 718 O O . PHE A 1 101 ? 15.307 5.743 -9.824 1.00 89.25 101 PHE A O 1
ATOM 725 N N . ILE A 1 102 ? 17.079 4.404 -9.464 1.00 88.06 102 ILE A N 1
ATOM 726 C CA . ILE A 1 102 ? 17.962 5.071 -10.421 1.00 88.06 102 ILE A CA 1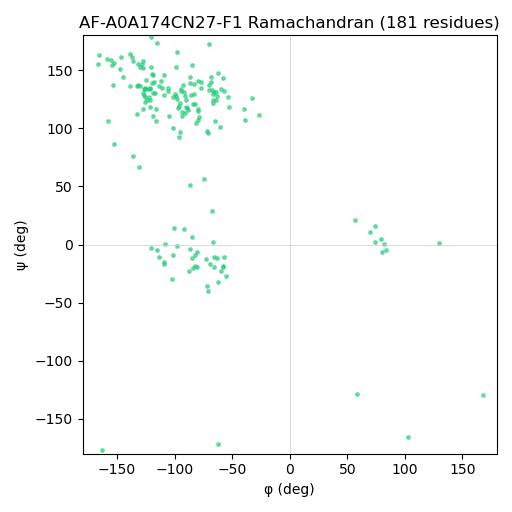
ATOM 727 C C . ILE A 1 102 ? 17.879 4.291 -11.726 1.00 88.06 102 ILE A C 1
ATOM 729 O O . ILE A 1 102 ? 18.030 3.072 -11.715 1.00 88.06 102 ILE A O 1
ATOM 733 N N . GLY A 1 103 ? 17.608 4.988 -12.828 1.00 81.31 103 GLY A N 1
ATOM 734 C CA . GLY A 1 103 ? 17.624 4.433 -14.175 1.00 81.31 103 GLY A CA 1
ATOM 735 C C . GLY A 1 103 ? 19.007 3.918 -14.565 1.00 81.31 103 GLY A C 1
ATOM 736 O O . GLY A 1 103 ? 19.920 3.857 -13.741 1.00 81.31 103 GLY A O 1
ATOM 737 N N . ARG A 1 104 ? 19.156 3.549 -15.841 1.00 79.25 104 ARG A N 1
ATOM 738 C CA . ARG A 1 104 ? 20.367 2.945 -16.411 1.00 79.25 104 ARG A CA 1
ATOM 739 C C . ARG A 1 104 ? 21.643 3.457 -15.740 1.00 79.25 104 ARG A C 1
ATOM 741 O O . ARG A 1 104 ? 21.899 4.656 -15.729 1.00 79.25 104 ARG A O 1
ATOM 748 N N . GLN A 1 105 ? 22.471 2.544 -15.250 1.00 72.00 105 GLN A N 1
ATOM 749 C CA . GLN A 1 105 ? 23.828 2.877 -14.836 1.00 72.00 105 GLN A CA 1
ATOM 750 C C . GLN A 1 105 ? 24.786 2.503 -15.965 1.00 72.00 105 GLN A C 1
ATOM 752 O O . GLN A 1 105 ? 24.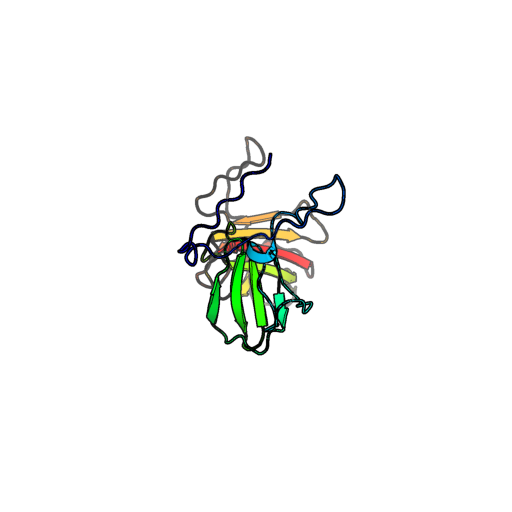748 1.391 -16.486 1.00 72.00 105 GLN A O 1
ATOM 757 N N . ALA A 1 106 ? 25.627 3.445 -16.393 1.00 62.94 106 ALA A N 1
ATOM 758 C CA . ALA A 1 106 ? 26.499 3.273 -17.560 1.00 62.94 106 ALA A CA 1
ATOM 759 C C . ALA A 1 106 ? 27.466 2.072 -17.479 1.00 62.94 106 ALA A C 1
ATOM 761 O O . ALA A 1 106 ? 27.976 1.648 -18.513 1.00 62.94 106 ALA A O 1
ATOM 762 N N . SER A 1 107 ? 27.718 1.535 -16.281 1.00 63.44 107 SER A N 1
ATOM 763 C CA . SER A 1 107 ? 28.708 0.486 -16.016 1.00 63.44 107 SER A CA 1
ATOM 764 C C . SER A 1 107 ? 28.130 -0.898 -15.701 1.00 63.44 107 SER A C 1
ATOM 766 O O . SER A 1 107 ? 28.912 -1.808 -15.433 1.00 63.44 107 SER A O 1
ATOM 768 N N . THR A 1 108 ? 26.806 -1.089 -15.693 1.00 61.94 108 THR A N 1
ATOM 769 C CA . THR A 1 108 ? 26.208 -2.398 -15.382 1.00 61.94 108 THR A CA 1
ATOM 770 C C . THR A 1 108 ? 25.916 -3.188 -16.661 1.00 61.94 108 THR A C 1
ATOM 772 O O . THR A 1 108 ? 25.394 -2.654 -17.639 1.00 61.94 108 THR A O 1
ATOM 775 N N . SER A 1 109 ? 26.283 -4.474 -16.667 1.00 63.84 109 SER A N 1
ATOM 776 C CA . SER A 1 109 ? 25.920 -5.427 -17.730 1.00 63.84 109 SER A CA 1
ATOM 777 C C . SER A 1 109 ? 24.445 -5.833 -17.677 1.00 63.84 109 SER A C 1
ATOM 779 O O . SER A 1 109 ? 23.938 -6.410 -18.639 1.00 63.84 109 SER A O 1
ATOM 781 N N . ASP A 1 110 ? 23.754 -5.516 -16.579 1.00 66.69 110 ASP A N 1
ATOM 782 C CA . ASP A 1 110 ? 22.328 -5.764 -16.433 1.00 66.69 110 ASP A CA 1
ATOM 783 C C . ASP A 1 110 ? 21.540 -4.960 -17.463 1.00 66.69 110 ASP A C 1
ATOM 785 O O . ASP A 1 110 ? 21.684 -3.746 -17.605 1.00 66.69 110 ASP A O 1
ATOM 789 N N . LEU A 1 111 ? 20.672 -5.650 -18.196 1.00 70.81 111 LEU A N 1
ATOM 790 C CA . LEU A 1 111 ? 19.831 -5.040 -19.224 1.00 70.81 111 LEU A CA 1
ATOM 791 C C . LEU A 1 111 ? 18.520 -4.486 -18.650 1.00 70.81 111 LEU A C 1
ATOM 793 O O . LEU A 1 111 ? 17.752 -3.865 -19.385 1.00 70.81 111 LEU A O 1
ATOM 797 N N . THR A 1 112 ? 18.259 -4.684 -17.356 1.00 74.62 112 THR A N 1
ATOM 798 C CA . THR A 1 112 ? 16.992 -4.346 -16.696 1.00 74.62 112 THR A CA 1
ATOM 799 C C . THR A 1 112 ? 17.199 -3.870 -15.261 1.00 74.62 112 THR A C 1
ATOM 801 O O . THR A 1 112 ? 18.005 -4.448 -14.538 1.00 74.62 112 THR A O 1
ATOM 804 N N . ASN A 1 113 ? 16.394 -2.906 -14.817 1.00 81.12 113 ASN A N 1
ATOM 805 C CA . ASN A 1 113 ? 16.189 -2.622 -13.397 1.00 81.12 113 ASN A CA 1
ATOM 806 C C . ASN A 1 113 ? 15.113 -3.569 -12.856 1.00 81.12 113 ASN A C 1
ATOM 808 O O . ASN A 1 113 ? 13.992 -3.552 -13.369 1.00 81.12 113 ASN A O 1
ATOM 812 N N . ASN A 1 114 ? 15.450 -4.379 -11.849 1.00 88.88 114 ASN A N 1
ATOM 813 C CA . ASN A 1 114 ? 14.496 -5.232 -11.136 1.00 88.88 114 ASN A CA 1
ATOM 814 C C . ASN A 1 114 ? 14.052 -4.568 -9.830 1.00 88.88 114 ASN A C 1
ATOM 816 O O . ASN A 1 114 ? 14.891 -4.204 -9.006 1.00 88.88 114 ASN A O 1
ATOM 820 N N . ILE A 1 115 ? 12.742 -4.414 -9.653 1.00 91.19 115 ILE A N 1
ATOM 821 C 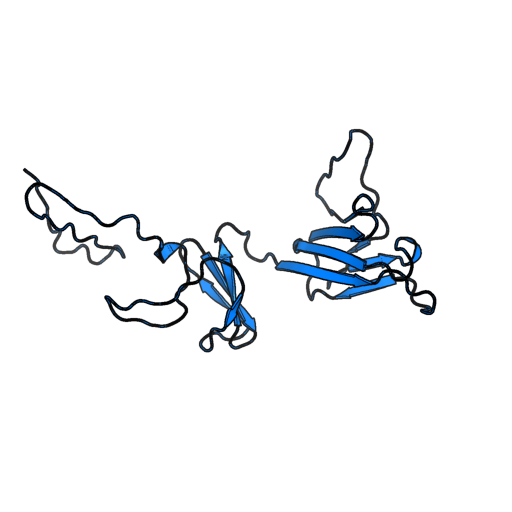CA . ILE A 1 115 ? 12.139 -3.834 -8.457 1.00 91.19 115 ILE A CA 1
ATOM 822 C C . ILE A 1 115 ? 11.296 -4.923 -7.790 1.00 91.19 115 ILE A C 1
ATOM 824 O O . ILE A 1 115 ? 10.210 -5.258 -8.263 1.00 91.19 115 ILE A O 1
ATOM 828 N N . GLU A 1 116 ? 11.802 -5.452 -6.676 1.00 92.50 116 GLU A N 1
ATOM 829 C CA . GLU A 1 116 ? 11.116 -6.430 -5.826 1.00 92.50 116 GLU A CA 1
ATOM 830 C C . GLU A 1 116 ? 10.140 -5.717 -4.878 1.00 92.50 116 GLU A C 1
ATOM 832 O O . GLU A 1 116 ? 10.532 -4.875 -4.068 1.00 92.50 116 GLU A O 1
ATOM 837 N N . LEU A 1 117 ? 8.857 -6.063 -4.971 1.00 88.38 117 LEU A N 1
ATOM 838 C CA . LEU A 1 117 ? 7.772 -5.540 -4.135 1.00 88.38 117 LEU A CA 1
ATOM 839 C C . LEU A 1 117 ? 7.227 -6.589 -3.149 1.00 88.38 117 LEU A C 1
ATOM 841 O O . LEU A 1 117 ? 6.490 -6.243 -2.226 1.00 88.38 117 LEU A O 1
ATOM 845 N N . GLY A 1 118 ? 7.542 -7.873 -3.355 1.00 85.56 118 GLY A N 1
ATOM 846 C CA . GLY A 1 118 ? 6.988 -8.992 -2.584 1.00 85.56 118 GLY A CA 1
ATOM 847 C C . GLY A 1 118 ? 5.530 -9.327 -2.932 1.00 85.56 118 GLY A C 1
ATOM 848 O O . GLY A 1 118 ? 4.835 -9.987 -2.155 1.00 85.56 118 GLY A O 1
ATOM 849 N N . PHE A 1 119 ? 5.030 -8.837 -4.071 1.00 85.06 119 PHE A N 1
ATOM 850 C CA . PHE A 1 119 ? 3.721 -9.181 -4.630 1.00 85.06 119 PHE A CA 1
ATOM 851 C C . PHE A 1 119 ? 3.668 -8.879 -6.129 1.00 85.06 119 PHE A C 1
ATOM 853 O O . PHE A 1 119 ? 4.425 -8.043 -6.614 1.00 85.06 119 PHE A O 1
ATOM 860 N N . ARG A 1 120 ? 2.731 -9.513 -6.841 1.00 87.25 120 ARG A N 1
ATOM 861 C CA . ARG A 1 120 ? 2.462 -9.252 -8.257 1.00 87.25 120 ARG A CA 1
ATOM 862 C C . ARG A 1 120 ? 1.633 -7.973 -8.405 1.00 87.25 120 ARG A C 1
ATOM 864 O O . ARG A 1 120 ? 0.455 -8.000 -8.045 1.00 87.25 120 ARG A O 1
ATOM 871 N N . PRO A 1 121 ? 2.181 -6.865 -8.930 1.00 85.56 121 PRO A N 1
ATOM 872 C CA . PRO A 1 121 ? 1.392 -5.664 -9.147 1.00 85.56 121 PRO A CA 1
ATOM 873 C C . PRO A 1 121 ? 0.360 -5.872 -10.266 1.00 85.56 121 PRO A C 1
ATOM 875 O O . PRO A 1 121 ? 0.629 -6.478 -11.302 1.00 85.56 121 PRO A O 1
ATOM 878 N N . GLN A 1 122 ? -0.834 -5.335 -10.049 1.00 83.75 122 GLN A N 1
ATOM 879 C CA . GLN A 1 122 ? -1.926 -5.217 -11.011 1.00 83.75 122 GLN A CA 1
ATOM 880 C C . GLN A 1 122 ? -1.832 -3.926 -11.834 1.00 83.75 122 GLN A C 1
ATOM 882 O O . GLN A 1 122 ? -2.385 -3.861 -12.926 1.00 83.75 122 GLN A O 1
ATOM 887 N N . TYR A 1 123 ? -1.142 -2.897 -11.332 1.00 82.38 123 TYR A N 1
ATOM 888 C CA . TYR A 1 123 ? -0.939 -1.626 -12.028 1.00 82.38 123 TYR A CA 1
ATOM 889 C C . TYR A 1 123 ? 0.361 -0.965 -11.549 1.00 82.38 123 TYR A C 1
ATOM 891 O O . TYR A 1 123 ? 0.653 -0.949 -10.353 1.00 82.38 123 TYR A O 1
ATOM 899 N N . ILE A 1 124 ? 1.141 -0.410 -12.483 1.00 86.12 124 ILE A N 1
ATOM 900 C CA . ILE A 1 124 ? 2.350 0.375 -12.190 1.00 86.12 124 ILE A CA 1
ATOM 901 C C . ILE A 1 124 ? 2.348 1.678 -12.991 1.00 86.12 124 ILE A C 1
ATOM 903 O O . ILE A 1 124 ? 2.089 1.662 -14.196 1.00 86.12 124 ILE A O 1
ATOM 907 N N . VAL A 1 125 ? 2.714 2.784 -12.339 1.00 86.94 125 VAL A N 1
ATOM 908 C CA . VAL A 1 125 ? 3.129 4.042 -12.982 1.00 86.94 125 VAL A CA 1
ATOM 909 C C . VAL A 1 125 ? 4.539 4.380 -12.529 1.00 86.94 125 VAL A C 1
ATOM 911 O O . VAL A 1 125 ? 4.835 4.356 -11.336 1.00 86.94 125 VAL A O 1
ATOM 914 N N . VAL A 1 126 ? 5.386 4.745 -13.485 1.00 86.88 126 VAL A N 1
ATOM 915 C CA . VAL A 1 126 ? 6.737 5.251 -13.263 1.00 86.88 126 VAL A CA 1
ATOM 916 C C . VAL A 1 126 ? 6.907 6.591 -13.970 1.00 86.88 126 VAL A C 1
ATOM 918 O O . VAL A 1 126 ? 6.537 6.742 -15.136 1.00 86.88 126 VAL A O 1
ATOM 921 N N . LEU A 1 127 ? 7.477 7.560 -13.260 1.00 87.00 127 LEU A N 1
ATOM 922 C CA . LEU A 1 127 ? 7.704 8.927 -13.716 1.00 87.00 127 LEU A CA 1
ATOM 923 C C . LEU A 1 127 ? 9.177 9.277 -13.553 1.00 87.00 127 LEU A C 1
ATOM 925 O O . LEU A 1 127 ? 9.761 9.003 -12.505 1.00 87.00 127 LEU A O 1
ATOM 929 N N . SER A 1 128 ? 9.768 9.895 -14.571 1.00 83.88 128 SER A N 1
ATOM 930 C CA . SER A 1 128 ? 11.127 10.419 -14.451 1.00 83.88 128 SER A CA 1
ATOM 931 C C . SER A 1 128 ? 11.130 11.765 -13.719 1.00 83.88 128 SER A C 1
ATOM 933 O O . SER A 1 128 ? 10.230 12.586 -13.907 1.00 83.88 128 SER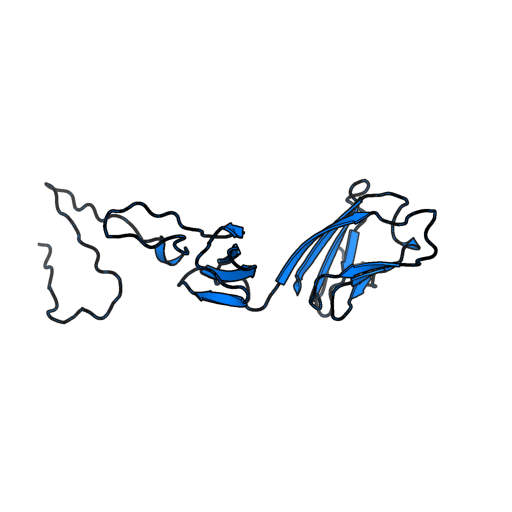 A O 1
ATOM 935 N N . GLU A 1 129 ? 12.125 11.978 -12.857 1.00 85.69 129 GLU A N 1
ATOM 936 C CA . GLU A 1 129 ? 12.257 13.212 -12.073 1.00 85.69 129 GLU A CA 1
ATOM 937 C C . GLU A 1 129 ? 12.665 14.399 -12.959 1.00 85.69 129 GLU A C 1
ATOM 939 O O . GLU A 1 129 ? 12.128 15.495 -12.806 1.00 85.69 129 GLU A O 1
ATOM 944 N N . ALA A 1 130 ? 13.568 14.195 -13.928 1.00 82.56 130 ALA A N 1
ATOM 945 C CA . ALA A 1 130 ? 14.051 15.275 -14.793 1.00 82.56 130 ALA A CA 1
ATOM 946 C C . ALA A 1 130 ? 13.129 15.542 -15.994 1.00 82.56 130 ALA A C 1
ATOM 948 O O . ALA A 1 130 ? 13.179 16.614 -16.595 1.00 82.56 130 ALA A O 1
ATOM 949 N N . SER A 1 131 ? 12.290 14.576 -16.368 1.00 74.75 131 SER A N 1
ATOM 950 C CA . SER A 1 131 ? 11.340 14.659 -17.480 1.00 74.75 131 SER A CA 1
ATOM 951 C C . SER A 1 131 ? 9.984 14.079 -17.058 1.00 74.75 131 SER A C 1
ATOM 953 O O . SER A 1 131 ? 9.615 12.996 -17.502 1.00 74.75 131 SER A O 1
ATOM 955 N N . PRO A 1 132 ? 9.169 14.803 -16.269 1.00 64.00 132 PRO A N 1
ATOM 956 C CA . PRO A 1 132 ? 7.885 14.305 -15.744 1.00 64.00 132 PRO A CA 1
ATOM 957 C C . PRO A 1 132 ? 6.830 13.978 -16.824 1.00 64.00 132 PRO A C 1
ATOM 959 O O . PRO A 1 132 ? 5.796 13.355 -16.554 1.00 64.00 132 PRO A O 1
ATOM 962 N N . ASN A 1 133 ? 7.084 14.388 -18.070 1.00 67.56 133 ASN A N 1
ATOM 963 C CA . ASN A 1 133 ? 6.295 14.003 -19.2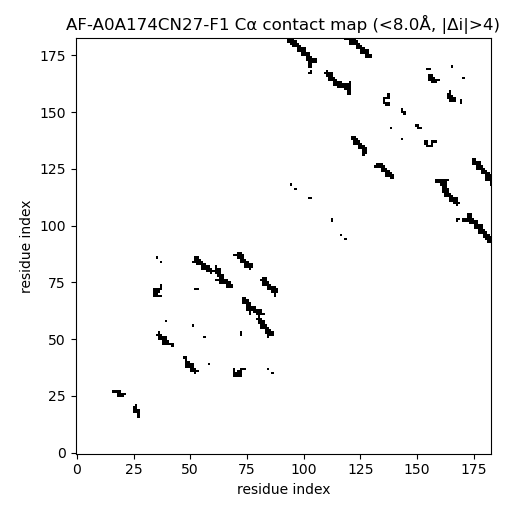41 1.00 67.56 133 ASN A CA 1
ATOM 964 C C . ASN A 1 133 ? 6.689 12.624 -19.801 1.00 67.56 133 ASN A C 1
ATOM 966 O O . ASN A 1 133 ? 5.895 12.008 -20.505 1.00 67.56 133 ASN A O 1
ATOM 970 N N . THR A 1 134 ? 7.876 12.119 -19.461 1.00 67.00 134 THR A N 1
ATOM 971 C CA . THR A 1 134 ? 8.316 10.751 -19.736 1.00 67.00 134 THR A CA 1
ATOM 972 C C . THR A 1 134 ? 7.728 9.837 -18.670 1.00 67.00 134 THR A C 1
ATOM 974 O O . THR A 1 134 ? 8.166 9.817 -17.517 1.00 67.00 134 THR A O 1
ATOM 977 N N . ARG A 1 135 ? 6.700 9.086 -19.063 1.00 73.44 135 ARG A N 1
ATOM 978 C CA . ARG A 1 135 ? 5.962 8.173 -18.188 1.00 73.44 135 ARG A CA 1
ATOM 979 C C . ARG A 1 135 ? 6.088 6.762 -18.726 1.00 73.44 135 ARG A C 1
ATOM 981 O O . ARG A 1 135 ? 6.167 6.567 -19.936 1.00 73.44 135 ARG A O 1
ATOM 988 N N . ARG A 1 136 ? 6.116 5.791 -17.822 1.00 77.19 136 ARG A N 1
ATOM 989 C CA . ARG A 1 136 ? 6.068 4.366 -18.150 1.00 77.19 136 ARG A CA 1
ATOM 990 C C . ARG A 1 136 ? 4.958 3.747 -17.332 1.00 77.19 136 ARG A C 1
ATOM 992 O O . ARG A 1 136 ? 4.872 3.996 -16.130 1.00 77.19 136 ARG A O 1
ATOM 999 N N . ILE A 1 137 ? 4.089 2.987 -17.982 1.00 77.06 137 ILE A N 1
ATOM 1000 C CA . ILE A 1 137 ? 2.889 2.465 -17.339 1.00 77.06 137 ILE A CA 1
ATOM 1001 C C . ILE A 1 137 ? 2.670 1.011 -17.767 1.00 77.06 137 ILE A C 1
ATOM 1003 O O . ILE A 1 137 ? 2.791 0.682 -18.945 1.00 77.06 137 ILE A O 1
ATOM 1007 N N . ALA A 1 138 ? 2.329 0.149 -16.809 1.00 77.00 138 ALA A N 1
ATOM 1008 C CA . ALA A 1 138 ? 1.823 -1.196 -17.068 1.00 77.00 138 ALA A CA 1
ATOM 1009 C C . ALA A 1 138 ? 0.432 -1.344 -16.438 1.00 77.00 138 ALA A C 1
ATOM 1011 O O . ALA A 1 138 ? 0.281 -1.211 -15.223 1.00 77.00 138 ALA A O 1
ATOM 1012 N N . LEU A 1 139 ? -0.578 -1.603 -17.277 1.00 74.69 139 LEU A N 1
ATOM 1013 C CA . LEU A 1 139 ? -1.998 -1.684 -16.901 1.00 74.69 139 LEU A CA 1
ATOM 1014 C C . LEU A 1 139 ? -2.668 -2.958 -17.457 1.00 74.69 139 LEU A C 1
ATOM 1016 O O . LEU A 1 139 ? -3.529 -2.864 -18.335 1.00 74.69 139 LEU A O 1
ATOM 1020 N N . PRO A 1 140 ? -2.284 -4.165 -17.002 1.00 65.69 140 PRO A N 1
ATOM 1021 C CA . PRO A 1 140 ? -2.933 -5.404 -17.424 1.00 65.69 140 PRO A CA 1
ATOM 1022 C C . PRO A 1 140 ? -4.454 -5.348 -17.236 1.00 65.69 140 PRO A C 1
ATOM 1024 O O . PRO A 1 140 ? -4.949 -5.206 -16.122 1.00 65.69 140 PRO A O 1
ATOM 1027 N N . GLY A 1 141 ? -5.208 -5.471 -18.328 1.00 57.00 141 GLY A N 1
ATOM 1028 C CA . GLY A 1 141 ? -6.673 -5.545 -18.283 1.00 57.00 141 GLY A CA 1
ATOM 1029 C C . GLY A 1 141 ? -7.398 -4.229 -17.977 1.00 57.00 141 GLY A C 1
ATOM 1030 O O . GLY A 1 141 ? -8.627 -4.226 -17.938 1.00 57.00 141 GLY A O 1
ATOM 1031 N N . LEU A 1 142 ? -6.684 -3.110 -17.812 1.00 56.78 142 LEU A N 1
ATOM 1032 C CA . LEU A 1 142 ? -7.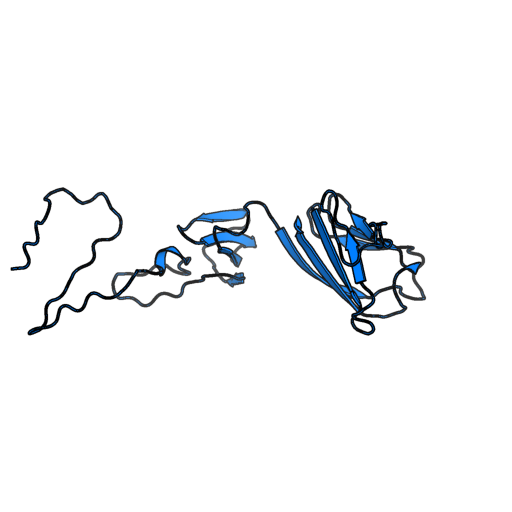282 -1.785 -17.647 1.00 56.78 142 LEU A CA 1
ATOM 1033 C C . LEU A 1 142 ? -7.103 -0.967 -18.926 1.00 56.78 142 LEU A C 1
ATOM 1035 O O . LEU A 1 142 ? -6.017 -0.878 -19.492 1.00 56.78 142 LEU A O 1
ATOM 1039 N N . THR A 1 143 ? -8.187 -0.342 -19.386 1.00 52.50 143 THR A N 1
ATOM 1040 C CA . THR A 1 143 ? -8.112 0.568 -20.532 1.00 52.50 143 THR A CA 1
ATOM 1041 C C . THR A 1 143 ? -7.576 1.915 -20.065 1.00 52.50 143 THR A C 1
ATOM 1043 O O . THR A 1 143 ? -8.238 2.626 -19.312 1.00 52.50 143 THR A O 1
ATOM 1046 N N . TYR A 1 144 ? -6.392 2.284 -20.542 1.00 53.53 144 TYR A N 1
ATOM 1047 C CA . TYR A 1 144 ? -5.832 3.622 -20.384 1.00 53.53 144 TYR A CA 1
ATOM 1048 C C . TYR A 1 144 ? -6.147 4.437 -21.632 1.00 53.53 144 TYR A C 1
ATOM 1050 O O . TYR A 1 144 ? -5.788 4.034 -22.735 1.00 53.53 144 TYR A O 1
ATOM 1058 N N . ARG A 1 145 ? -6.834 5.572 -21.484 1.00 47.91 145 ARG A N 1
ATOM 1059 C CA . ARG A 1 145 ? -7.003 6.539 -22.574 1.00 47.91 145 ARG A CA 1
ATOM 1060 C C . ARG A 1 145 ? -6.368 7.853 -22.159 1.00 47.91 145 ARG A C 1
ATOM 1062 O O . ARG A 1 145 ? -6.902 8.528 -21.285 1.00 47.91 145 ARG A O 1
ATOM 1069 N N . TRP A 1 146 ? -5.262 8.216 -22.801 1.00 52.75 146 TRP A N 1
ATOM 1070 C CA . TRP A 1 146 ? -4.661 9.544 -22.645 1.00 52.75 146 TRP A CA 1
ATOM 1071 C C . TRP A 1 146 ? -4.812 10.428 -23.892 1.00 52.75 146 TRP A C 1
ATOM 1073 O O . TRP A 1 146 ? -4.751 11.640 -23.773 1.00 52.75 146 TRP A O 1
ATOM 1083 N N . ASN A 1 147 ? -5.121 9.860 -25.058 1.00 48.66 147 ASN A N 1
ATOM 1084 C CA . ASN A 1 147 ? -5.629 10.542 -26.252 1.00 48.66 147 ASN A CA 1
ATOM 1085 C C . ASN A 1 147 ? -6.179 9.471 -27.206 1.00 48.66 147 ASN A C 1
ATOM 1087 O O . ASN A 1 147 ? -5.861 8.294 -27.050 1.00 48.66 147 ASN A O 1
ATOM 1091 N N . ALA A 1 148 ? -6.993 9.847 -28.198 1.00 47.66 148 ALA A N 1
ATOM 1092 C CA . ALA A 1 148 ? -7.639 8.905 -29.126 1.00 47.66 148 ALA A CA 1
ATOM 1093 C C . ALA A 1 148 ? -6.669 7.989 -29.917 1.00 47.66 148 ALA A C 1
ATOM 1095 O O . ALA A 1 148 ? -7.127 7.033 -30.536 1.00 47.66 148 ALA A O 1
ATOM 1096 N N . ASN A 1 149 ? -5.357 8.256 -29.866 1.00 49.53 149 ASN A N 1
ATOM 1097 C CA . ASN A 1 149 ? -4.327 7.578 -30.654 1.00 49.53 149 ASN A CA 1
ATOM 1098 C C . ASN A 1 149 ? -3.311 6.759 -29.833 1.00 49.53 149 ASN A C 1
ATOM 1100 O O . ASN A 1 149 ? -2.491 6.078 -30.439 1.00 49.53 149 ASN A O 1
ATOM 1104 N N . ASP A 1 150 ? -3.353 6.785 -28.495 1.00 51.53 150 ASP A N 1
ATOM 1105 C CA . ASP A 1 150 ? -2.420 6.004 -27.667 1.00 51.53 150 ASP A CA 1
ATOM 1106 C C . ASP A 1 150 ? -3.065 4.683 -27.250 1.00 51.53 150 ASP A C 1
ATOM 1108 O O . ASP A 1 150 ? -3.783 4.592 -26.250 1.00 51.53 150 ASP A O 1
ATOM 1112 N N . ILE A 1 151 ? -2.821 3.648 -28.052 1.00 47.59 151 ILE A N 1
ATOM 1113 C CA . ILE A 1 151 ? -3.144 2.265 -27.711 1.00 47.59 151 ILE A CA 1
ATOM 1114 C C . ILE A 1 151 ? -1.918 1.697 -26.994 1.00 47.59 151 ILE A C 1
ATOM 1116 O O . ILE A 1 151 ? -0.834 1.624 -27.564 1.00 47.59 151 ILE A O 1
ATOM 1120 N N . SER A 1 152 ? -2.109 1.326 -25.731 1.00 51.97 152 SER A N 1
ATOM 1121 C CA . SER A 1 152 ? -1.118 0.732 -24.834 1.00 51.97 152 SER A CA 1
ATOM 1122 C C . SER A 1 152 ? -0.196 -0.284 -25.521 1.00 51.97 152 SER A C 1
ATOM 1124 O O . SER A 1 152 ? -0.636 -1.370 -25.907 1.00 51.97 152 SER A O 1
ATOM 1126 N N . SER A 1 153 ? 1.096 0.013 -25.567 1.00 45.47 153 SER A N 1
ATOM 1127 C CA . SER A 1 153 ? 2.149 -0.982 -25.754 1.00 45.47 153 SER A CA 1
ATOM 1128 C C . SER A 1 153 ? 3.113 -0.847 -24.585 1.00 45.47 153 SER A C 1
ATOM 1130 O O . SER A 1 153 ? 3.581 0.255 -24.337 1.00 45.47 153 SER A O 1
ATOM 1132 N N . ASN A 1 154 ? 3.362 -1.931 -23.845 1.00 54.34 154 ASN A N 1
ATOM 1133 C CA . ASN A 1 154 ? 4.291 -1.979 -22.711 1.00 54.34 154 ASN A CA 1
ATOM 1134 C C . ASN A 1 154 ? 5.557 -1.145 -22.980 1.00 54.34 154 ASN A C 1
ATOM 1136 O O . ASN A 1 154 ? 6.410 -1.569 -23.761 1.00 54.34 154 ASN A O 1
ATOM 1140 N N . ASP A 1 155 ? 5.693 0.014 -22.327 1.00 63.38 155 ASP A N 1
ATOM 1141 C CA . ASP A 1 155 ? 6.830 0.930 -22.496 1.00 63.38 155 ASP A CA 1
ATOM 1142 C C . ASP A 1 155 ? 8.096 0.378 -21.802 1.00 63.38 155 ASP A C 1
ATOM 1144 O O . ASP A 1 155 ? 8.650 0.981 -20.888 1.00 63.38 155 ASP A O 1
ATOM 1148 N N . GLY A 1 156 ? 8.530 -0.833 -22.152 1.00 68.62 156 GLY A N 1
ATOM 1149 C CA . GLY A 1 156 ? 9.678 -1.495 -21.523 1.00 68.62 156 GLY A CA 1
ATOM 1150 C C . GLY A 1 156 ? 9.464 -1.941 -20.073 1.00 68.62 156 GLY A C 1
ATOM 1151 O O . GLY A 1 156 ? 10.433 -2.334 -19.427 1.00 68.62 156 GLY A O 1
ATOM 1152 N N . LEU A 1 157 ? 8.224 -1.898 -19.575 1.00 81.25 157 LEU A N 1
ATOM 1153 C CA . LEU A 1 157 ? 7.809 -2.441 -18.281 1.00 81.25 157 LEU A CA 1
ATOM 1154 C C . LEU A 1 157 ? 7.309 -3.880 -18.432 1.00 81.25 157 LEU A C 1
ATOM 1156 O O . LEU A 1 157 ? 6.455 -4.160 -19.272 1.00 81.25 157 LEU A O 1
ATOM 1160 N N . THR A 1 158 ? 7.793 -4.781 -17.580 1.00 85.06 158 THR A N 1
ATOM 1161 C CA . THR A 1 158 ? 7.290 -6.159 -17.472 1.00 85.06 158 THR A CA 1
ATOM 1162 C C . THR A 1 158 ? 6.908 -6.455 -16.029 1.00 85.06 158 THR A C 1
ATOM 1164 O O . THR A 1 158 ? 7.743 -6.340 -15.137 1.00 85.06 158 THR A O 1
ATOM 1167 N N . ILE A 1 159 ? 5.654 -6.840 -15.793 1.00 86.50 159 ILE A N 1
ATOM 1168 C CA . ILE A 1 159 ? 5.176 -7.268 -14.470 1.00 86.50 159 ILE A CA 1
ATOM 1169 C C . ILE A 1 159 ? 5.650 -8.695 -14.190 1.00 86.50 159 ILE A C 1
ATOM 1171 O O . ILE A 1 159 ? 5.517 -9.572 -15.046 1.00 86.50 159 ILE A O 1
ATOM 1175 N N . THR A 1 160 ? 6.156 -8.925 -12.981 1.00 89.06 160 THR A N 1
ATOM 1176 C CA . THR A 1 160 ? 6.562 -10.240 -12.466 1.00 89.06 160 THR A CA 1
ATOM 1177 C C . THR A 1 160 ? 5.678 -10.641 -11.283 1.00 89.06 160 THR A C 1
ATOM 1179 O O . THR A 1 160 ? 4.858 -9.853 -10.813 1.00 89.06 160 THR A O 1
ATOM 1182 N N . ASP A 1 161 ? 5.825 -11.869 -10.782 1.00 88.81 161 ASP A N 1
ATOM 1183 C CA . ASP A 1 161 ? 5.040 -12.349 -9.634 1.00 88.81 161 ASP A CA 1
ATOM 1184 C C . ASP A 1 161 ? 5.398 -11.665 -8.306 1.00 88.81 161 ASP A C 1
ATOM 1186 O O . ASP A 1 161 ? 4.623 -11.723 -7.350 1.00 88.81 161 ASP A O 1
ATOM 1190 N N . THR A 1 162 ? 6.553 -11.003 -8.242 1.00 90.88 162 THR A N 1
ATOM 1191 C CA . THR A 1 162 ? 7.053 -10.334 -7.036 1.00 90.88 162 THR A CA 1
ATOM 1192 C C . THR A 1 162 ? 7.283 -8.838 -7.223 1.00 90.88 162 THR A C 1
ATOM 1194 O O . THR A 1 162 ? 7.610 -8.168 -6.246 1.00 90.88 162 THR A O 1
ATOM 1197 N N . GLY A 1 163 ? 7.083 -8.285 -8.424 1.00 91.06 163 GLY A N 1
ATOM 1198 C CA . GLY A 1 163 ? 7.315 -6.872 -8.702 1.00 91.06 163 GLY A CA 1
ATOM 1199 C C . GLY A 1 163 ? 7.305 -6.540 -10.192 1.00 91.06 163 GLY A C 1
ATOM 1200 O O . GLY A 1 163 ? 6.351 -6.867 -10.906 1.00 91.06 163 GLY A O 1
ATOM 1201 N N . PHE A 1 164 ? 8.340 -5.844 -10.668 1.00 90.50 164 PHE A N 1
ATOM 1202 C CA . PHE A 1 164 ? 8.455 -5.485 -12.082 1.00 90.50 164 PHE A CA 1
ATOM 1203 C C . PHE A 1 164 ? 9.886 -5.239 -12.558 1.00 90.50 164 PHE A C 1
ATOM 1205 O O . PHE A 1 164 ? 10.783 -4.897 -11.791 1.00 90.50 164 PHE A O 1
ATOM 1212 N N . LEU A 1 165 ? 10.058 -5.361 -13.872 1.00 88.38 165 LEU A N 1
ATOM 1213 C CA . LEU A 1 165 ? 11.288 -5.094 -14.602 1.00 88.38 165 LEU A CA 1
ATOM 1214 C C . LEU A 1 165 ? 11.105 -3.865 -15.493 1.00 88.38 165 LEU A C 1
ATOM 1216 O O . LEU A 1 165 ? 10.065 -3.721 -16.141 1.00 88.38 165 LEU A O 1
ATOM 1220 N N . ILE A 1 166 ? 12.136 -3.027 -15.581 1.00 86.56 166 ILE A N 1
ATOM 1221 C CA . ILE A 1 166 ? 12.245 -1.948 -16.571 1.00 86.56 166 ILE A CA 1
ATOM 1222 C C . ILE A 1 166 ? 13.500 -2.150 -17.402 1.00 86.56 166 ILE A C 1
ATOM 1224 O O . ILE A 1 166 ? 14.599 -2.204 -16.856 1.00 86.56 166 ILE A O 1
ATOM 1228 N N . ALA A 1 167 ? 13.360 -2.215 -18.724 1.00 80.00 167 ALA A N 1
ATOM 1229 C CA . ALA A 1 167 ? 14.507 -2.321 -19.618 1.00 80.00 167 ALA A CA 1
ATOM 1230 C C . ALA A 1 167 ? 15.401 -1.069 -19.535 1.00 80.00 167 ALA A C 1
ATOM 1232 O O . ALA A 1 167 ? 14.929 0.065 -19.636 1.00 80.00 167 ALA A O 1
ATOM 1233 N N . ASN A 1 168 ? 16.712 -1.259 -19.377 1.00 75.06 168 ASN A N 1
ATOM 1234 C CA . ASN A 1 168 ? 17.660 -0.166 -19.147 1.00 75.06 168 ASN A CA 1
ATOM 1235 C C . ASN A 1 168 ? 17.728 0.823 -20.311 1.00 75.06 168 ASN A C 1
ATOM 1237 O O . ASN A 1 168 ? 17.886 2.017 -20.088 1.00 75.06 168 ASN A O 1
ATOM 1241 N N . ASN A 1 169 ? 17.535 0.369 -21.549 1.00 73.88 169 ASN A N 1
ATOM 1242 C CA . ASN A 1 169 ? 17.461 1.249 -22.720 1.00 73.88 169 ASN A CA 1
ATOM 1243 C C . ASN A 1 169 ? 16.238 2.189 -22.720 1.00 73.88 169 ASN A C 1
ATOM 1245 O O . ASN A 1 169 ? 16.185 3.097 -23.544 1.00 73.88 169 ASN A O 1
ATOM 1249 N N . THR A 1 170 ? 15.271 1.992 -21.817 1.00 74.94 170 THR A N 1
ATOM 1250 C CA . THR A 1 170 ? 14.078 2.846 -21.691 1.00 74.94 170 THR A CA 1
ATOM 1251 C C . THR A 1 170 ? 14.189 3.905 -20.595 1.00 74.94 170 THR A C 1
ATOM 1253 O O . THR A 1 170 ? 13.265 4.714 -20.448 1.00 74.94 170 THR A O 1
ATOM 1256 N N . THR A 1 171 ? 15.311 3.921 -19.864 1.00 79.38 171 THR A N 1
ATOM 1257 C CA . THR A 1 171 ? 15.630 4.891 -18.808 1.00 79.38 171 THR A CA 1
ATOM 1258 C C . THR A 1 171 ? 16.917 5.648 -19.130 1.00 79.38 171 THR A C 1
ATOM 1260 O O . THR A 1 171 ? 17.798 5.151 -19.834 1.00 79.38 171 THR A O 1
ATOM 1263 N N . ASN A 1 172 ? 17.021 6.867 -18.614 1.00 81.81 172 ASN A N 1
ATOM 1264 C CA . ASN A 1 172 ? 18.175 7.731 -18.801 1.00 81.81 172 ASN A CA 1
ATOM 1265 C C . ASN A 1 172 ? 19.271 7.418 -17.780 1.00 81.81 172 ASN A C 1
ATOM 1267 O O . ASN A 1 172 ? 19.011 6.921 -16.681 1.00 81.81 172 ASN A O 1
ATOM 1271 N N . ASN A 1 173 ? 20.509 7.734 -18.163 1.00 83.81 173 ASN A N 1
ATOM 1272 C CA . ASN A 1 173 ? 21.681 7.417 -17.361 1.00 83.81 173 ASN A CA 1
ATOM 1273 C C . ASN A 1 173 ? 21.696 8.217 -16.051 1.00 83.81 173 ASN A C 1
ATOM 1275 O O . ASN A 1 173 ? 21.678 9.446 -16.096 1.00 83.81 173 ASN A O 1
ATOM 1279 N N . ASN A 1 174 ? 21.779 7.526 -14.911 1.00 82.81 174 ASN A N 1
ATOM 1280 C CA . ASN A 1 174 ? 21.805 8.113 -13.563 1.00 82.81 174 ASN A CA 1
ATOM 1281 C C . ASN A 1 174 ? 20.606 9.020 -13.218 1.00 82.81 174 ASN A C 1
ATOM 1283 O O . ASN A 1 174 ? 20.696 9.844 -12.306 1.00 82.81 174 ASN A O 1
ATOM 1287 N N . GLU A 1 175 ? 19.482 8.882 -13.922 1.00 86.56 175 GLU A N 1
ATOM 1288 C CA . GLU A 1 175 ? 18.272 9.648 -13.625 1.00 86.56 175 GLU A CA 1
ATOM 1289 C C . GLU A 1 175 ? 17.416 8.945 -12.564 1.00 86.56 175 GLU A C 1
ATOM 1291 O O . GLU A 1 175 ? 17.325 7.720 -12.536 1.00 86.56 175 GLU A O 1
ATOM 1296 N N . LYS A 1 176 ? 16.771 9.718 -11.689 1.00 89.62 176 LYS A N 1
ATOM 1297 C CA . LYS A 1 176 ? 15.821 9.204 -10.701 1.00 89.62 176 LYS A CA 1
ATOM 1298 C C . LYS A 1 176 ? 14.436 9.011 -11.308 1.00 89.62 176 LYS A C 1
ATOM 1300 O O . LYS A 1 176 ? 13.931 9.864 -12.038 1.00 89.62 176 LYS A O 1
ATOM 1305 N N . TYR A 1 177 ? 13.810 7.903 -10.943 1.00 88.94 177 TYR A N 1
ATOM 1306 C CA . TYR A 1 177 ? 12.453 7.560 -11.333 1.00 88.94 177 TYR A CA 1
ATOM 1307 C C . TYR A 1 177 ? 11.623 7.247 -10.098 1.00 88.94 177 TYR A C 1
ATOM 1309 O O . TYR A 1 177 ? 12.010 6.416 -9.280 1.00 88.94 177 TYR A O 1
ATOM 1317 N N . HIS A 1 178 ? 10.464 7.886 -9.993 1.00 91.06 178 HIS A N 1
ATOM 1318 C CA . HIS A 1 178 ? 9.472 7.619 -8.960 1.00 91.06 178 HIS A CA 1
ATOM 1319 C C . HIS A 1 178 ? 8.474 6.599 -9.480 1.00 91.06 178 HIS A C 1
ATOM 1321 O O . HIS A 1 178 ? 8.017 6.719 -10.617 1.00 91.06 178 HIS A O 1
ATOM 1327 N N . TYR A 1 179 ? 8.093 5.631 -8.655 1.00 90.25 179 TYR A N 1
ATOM 1328 C CA . TYR A 1 179 ? 7.052 4.679 -9.012 1.00 90.25 179 TYR A CA 1
ATOM 1329 C C . TYR A 1 179 ? 5.961 4.592 -7.959 1.00 90.25 179 TYR A C 1
ATOM 1331 O O . TYR A 1 179 ? 6.197 4.783 -6.764 1.00 90.25 179 TYR A O 1
ATOM 1339 N N . VAL A 1 180 ? 4.770 4.245 -8.437 1.00 88.69 180 VAL A N 1
ATOM 1340 C CA . VAL A 1 180 ? 3.669 3.742 -7.626 1.00 88.69 180 VAL A CA 1
ATOM 1341 C C . VAL A 1 180 ? 3.221 2.419 -8.231 1.00 88.69 180 VAL A C 1
ATOM 1343 O O . VAL A 1 180 ? 2.942 2.343 -9.428 1.00 88.69 180 VAL A O 1
ATOM 1346 N N . ALA A 1 181 ? 3.173 1.381 -7.405 1.00 88.12 181 ALA A N 1
ATOM 1347 C CA . ALA A 1 181 ? 2.731 0.051 -7.783 1.00 88.12 181 ALA A CA 1
ATOM 1348 C C . ALA A 1 181 ? 1.577 -0.384 -6.881 1.00 88.12 181 ALA A C 1
ATOM 1350 O O . ALA A 1 181 ? 1.650 -0.244 -5.660 1.00 88.12 181 ALA A O 1
ATOM 1351 N N . PHE A 1 182 ? 0.530 -0.919 -7.499 1.00 84.44 182 PHE A N 1
ATOM 1352 C CA . PHE A 1 182 ? -0.644 -1.470 -6.837 1.00 84.44 182 PHE A CA 1
ATOM 1353 C C . PHE A 1 182 ? -0.776 -2.936 -7.211 1.00 84.44 182 PHE A C 1
ATOM 1355 O O . PHE A 1 182 ? -0.573 -3.267 -8.377 1.00 84.44 182 PHE A O 1
ATOM 1362 N N . GLY A 1 183 ? -1.129 -3.802 -6.270 1.00 77.25 183 GLY A N 1
ATOM 1363 C CA . GLY A 1 183 ? -1.393 -5.227 -6.494 1.00 77.25 183 GLY A CA 1
ATOM 1364 C C . GLY A 1 183 ? -2.478 -5.748 -5.587 1.00 77.25 183 GLY A C 1
ATOM 1365 O O . GLY A 1 183 ? -2.866 -4.984 -4.684 1.00 77.25 183 GLY A O 1
#

Solvent-accessible surface area (backbone atoms only — not comparable to full-atom values): 11108 Å² total; per-residue (Å²): 137,86,85,82,78,82,65,91,79,71,85,80,62,99,73,85,83,79,72,52,74,58,89,98,43,77,60,67,84,71,87,75,62,66,44,40,30,47,70,68,55,91,72,57,94,93,52,90,64,61,65,46,54,60,52,77,45,81,25,80,90,34,45,58,77,40,76,46,81,48,80,39,15,36,33,36,14,82,36,68,27,26,36,35,33,35,45,54,81,52,68,82,89,55,48,78,50,73,52,75,48,67,33,25,56,95,85,56,89,66,64,50,50,77,47,83,69,83,40,43,49,55,33,37,44,35,34,32,69,92,44,71,84,51,67,35,54,44,51,76,98,53,91,69,78,89,50,104,80,53,75,90,64,67,58,47,49,44,78,40,76,34,21,38,35,35,38,26,92,75,40,51,73,73,34,51,30,41,36,43,35,33,51

Organism: Flavonifractor plautii (NCBI:txid292800)

Foldseek 3Di:
DDDDDDDPPPPPDPDDFDFDDDPPDTDTDDDPCVLQWAFLDDDDPPDDTDTDNFAKDFRQVAAAQDWADGNQKIWGRPHRRMIGMDTPPPDPPKDKDKDKDWAAAPPDPDQKDDDFQQAFFQKKWKAWPVHRVLIFIDHVPDDDPPDPPDDDDHLQWDTDGGGIIHGRVSHDHRTMMMMMTMD

Nearest PDB structures (foldseek):
  5kwl-assembly1_1  TM=1.873E-01  e=1.914E+00  Human poliovirus 1 Mahoney
  6cv4-assembly1_A  TM=2.656E-01  e=6.884E+00  enterovirus D68
  3p1i-assembly3_C  TM=2.221E-01  e=9.613E+00  Homo sapiens

Secondary structure (DSSP, 8-state):
-------TT--SSS-PPP-EEETTEEE-----GGGGSEESS---TT----EESSEEEE-TTPPTT-EEE-SSEEEEEEETTEEEEEETTSPTT--EEEEEEE---TT---SEEEEE-SS--SEEEEEESS-TT-EEEE-TT----SSTT------SEEE-SSEEEEEGGGS-TT-EEEEEEE-

Mean predicted aligned error: 15.44 Å

Sequence (183 aa):
MLLCYSAAGNSGYGTSTILTASGNQIAGSFINGSQDAIALKSGTAGQSIEVIYSGTVAADWVTEGQVITSHGVYGAGVLAGVLQVWSKYMPRGHKMVTGIFIGRQASTSDLTNNIELGFRPQYIVVLSEASPNTRRIALPGLTYRWNANDISSNDGLTITDTGFLIANNTTNNNEKYHYVAFG